Protein AF-A0A3D5D6I4-F1 (afdb_monomer_lite)

Structure (mmCIF, N/CA/C/O backbone):
data_AF-A0A3D5D6I4-F1
#
_entry.id   AF-A0A3D5D6I4-F1
#
loop_
_atom_site.group_PDB
_atom_site.id
_atom_site.type_symbol
_atom_site.label_atom_id
_atom_site.label_alt_id
_atom_site.label_comp_id
_atom_site.label_asym_id
_atom_site.label_entity_id
_atom_site.label_seq_id
_atom_site.pdbx_PDB_ins_code
_atom_site.Cartn_x
_atom_site.Cartn_y
_atom_site.Cartn_z
_atom_site.occupancy
_atom_site.B_iso_or_equiv
_atom_site.auth_seq_id
_atom_site.auth_comp_id
_atom_site.auth_asym_id
_atom_site.auth_atom_id
_atom_site.pdbx_PDB_model_num
ATOM 1 N N . MET A 1 1 ? 35.133 -2.286 -23.189 1.00 42.66 1 MET A N 1
ATOM 2 C CA . MET A 1 1 ? 34.006 -2.599 -22.289 1.00 42.66 1 MET A CA 1
ATOM 3 C C . MET A 1 1 ? 32.805 -2.885 -23.165 1.00 42.66 1 MET A C 1
ATOM 5 O O . MET A 1 1 ? 32.323 -1.965 -23.815 1.00 42.66 1 MET A O 1
ATOM 9 N N . GLU A 1 2 ? 32.392 -4.146 -23.276 1.00 38.31 2 GLU A N 1
ATOM 10 C CA . GLU A 1 2 ? 31.096 -4.468 -23.880 1.00 38.31 2 GLU A CA 1
ATOM 11 C C . GLU A 1 2 ? 30.001 -3.746 -23.090 1.00 38.31 2 GLU A C 1
ATOM 13 O O . GLU A 1 2 ? 30.013 -3.756 -21.858 1.00 38.31 2 GLU A O 1
ATOM 18 N N . LYS A 1 3 ? 29.073 -3.086 -23.789 1.00 42.09 3 LYS A N 1
ATOM 19 C CA . LYS A 1 3 ? 27.831 -2.622 -23.169 1.00 42.09 3 LYS A CA 1
ATOM 20 C C . LYS A 1 3 ? 27.069 -3.874 -22.737 1.00 42.09 3 LYS A C 1
ATOM 22 O O . LYS A 1 3 ? 26.467 -4.526 -23.588 1.00 42.09 3 LYS A O 1
ATOM 27 N N . LYS A 1 4 ? 27.113 -4.220 -21.447 1.00 53.75 4 LYS A N 1
ATOM 28 C CA . LYS A 1 4 ? 26.163 -5.181 -20.876 1.00 53.75 4 LYS A CA 1
ATOM 29 C C . LYS A 1 4 ? 24.757 -4.671 -21.221 1.00 53.75 4 LYS A C 1
ATOM 31 O O . LYS A 1 4 ? 24.483 -3.477 -21.091 1.00 53.75 4 LYS A O 1
ATOM 36 N N . GLY A 1 5 ? 23.925 -5.532 -21.810 1.00 56.03 5 GLY A N 1
ATOM 37 C CA . GLY A 1 5 ? 22.555 -5.171 -22.180 1.00 56.03 5 GLY A CA 1
ATOM 38 C C . GLY A 1 5 ? 21.775 -4.709 -20.948 1.00 56.03 5 GLY A C 1
ATOM 39 O O . GLY A 1 5 ? 22.060 -5.166 -19.847 1.00 56.03 5 GLY A O 1
ATOM 40 N N . GLY A 1 6 ? 20.817 -3.794 -21.114 1.00 63.62 6 GLY A N 1
ATOM 41 C CA . GLY A 1 6 ? 20.025 -3.306 -19.980 1.00 63.62 6 GLY A CA 1
ATOM 42 C C . GLY A 1 6 ? 19.225 -4.441 -19.334 1.00 63.62 6 GLY A C 1
ATOM 43 O O . GLY A 1 6 ? 18.505 -5.152 -20.035 1.00 63.62 6 GLY A O 1
ATOM 44 N N . PHE A 1 7 ? 19.313 -4.588 -18.010 1.00 77.06 7 PHE A N 1
ATOM 45 C CA . PHE A 1 7 ? 18.563 -5.581 -17.224 1.00 77.06 7 PHE A CA 1
ATOM 46 C C . PHE A 1 7 ? 17.187 -5.050 -16.794 1.00 77.06 7 PHE A C 1
ATOM 48 O O . PHE A 1 7 ? 16.646 -5.404 -15.744 1.00 77.06 7 PHE A O 1
ATOM 55 N N . GLU A 1 8 ? 16.606 -4.180 -17.618 1.00 87.88 8 GLU A N 1
ATOM 56 C CA . GLU A 1 8 ? 15.308 -3.576 -17.364 1.00 87.88 8 GLU A CA 1
ATOM 57 C C . GLU A 1 8 ? 14.203 -4.637 -17.418 1.00 87.88 8 GLU A C 1
ATOM 59 O O . GLU A 1 8 ? 13.959 -5.272 -18.449 1.00 87.88 8 GLU A O 1
ATOM 64 N N . LEU A 1 9 ? 13.480 -4.789 -16.310 1.00 90.19 9 LEU A N 1
ATOM 65 C CA . LEU A 1 9 ? 12.269 -5.596 -16.257 1.00 90.19 9 LEU A CA 1
ATOM 66 C C . LEU A 1 9 ? 11.114 -4.808 -16.877 1.00 90.19 9 LEU A C 1
ATOM 68 O O . LEU A 1 9 ? 10.773 -3.727 -16.405 1.00 90.19 9 LEU A O 1
ATOM 72 N N . LYS A 1 10 ? 10.471 -5.368 -17.907 1.00 94.38 10 LYS A N 1
ATOM 73 C CA . LYS A 1 10 ? 9.375 -4.714 -18.639 1.00 94.38 10 LYS A CA 1
ATOM 74 C C . LYS A 1 10 ? 8.071 -5.493 -18.471 1.00 94.38 10 LYS A C 1
ATOM 76 O O . LYS A 1 10 ? 7.929 -6.555 -19.080 1.00 94.38 10 LYS A O 1
ATOM 81 N N . PRO A 1 11 ? 7.108 -5.012 -17.667 1.00 94.75 11 PRO A N 1
ATOM 82 C CA . PRO A 1 11 ? 5.792 -5.633 -17.581 1.00 94.75 11 PRO A CA 1
ATOM 83 C C . PRO A 1 11 ? 5.003 -5.295 -18.853 1.00 94.75 11 PRO A C 1
ATOM 85 O O . PRO A 1 11 ? 4.392 -4.240 -18.924 1.00 94.75 11 PRO A O 1
ATOM 88 N N . ILE A 1 12 ? 5.065 -6.148 -19.881 1.00 94.19 12 ILE A N 1
ATOM 89 C CA . ILE A 1 12 ? 4.395 -5.898 -21.174 1.00 94.19 12 ILE A CA 1
ATOM 90 C C . ILE A 1 12 ? 2.974 -6.472 -21.159 1.00 94.19 12 ILE A C 1
ATOM 92 O O . ILE A 1 12 ? 2.009 -5.722 -21.223 1.00 94.19 12 ILE A O 1
ATOM 96 N N . ASP A 1 13 ? 2.833 -7.791 -21.009 1.00 94.94 13 ASP A N 1
ATOM 97 C CA . ASP A 1 13 ? 1.524 -8.456 -21.141 1.00 94.94 13 ASP A CA 1
ATOM 98 C C . ASP A 1 13 ? 0.852 -8.762 -19.798 1.00 94.94 13 ASP A C 1
ATOM 100 O O . ASP A 1 13 ? -0.356 -8.983 -19.717 1.00 94.94 13 ASP A O 1
ATOM 104 N N . ARG A 1 14 ? 1.639 -8.817 -18.721 1.00 96.81 14 ARG A N 1
ATOM 105 C CA . ARG A 1 14 ? 1.179 -9.195 -17.381 1.00 96.81 14 ARG A CA 1
ATOM 106 C C . ARG A 1 14 ? 2.004 -8.513 -16.297 1.00 96.81 14 ARG A C 1
ATOM 108 O O . ARG A 1 14 ? 3.151 -8.140 -16.560 1.00 96.81 14 ARG A O 1
ATOM 115 N N . PRO A 1 15 ? 1.473 -8.389 -15.069 1.00 98.12 15 PRO A N 1
ATOM 116 C CA . PRO A 1 15 ? 2.252 -7.870 -13.966 1.00 98.12 15 PRO A CA 1
ATOM 117 C C . PRO A 1 15 ? 3.487 -8.729 -13.670 1.00 98.12 15 PRO A C 1
ATOM 119 O O . PRO A 1 15 ? 3.429 -9.963 -13.716 1.00 98.12 15 PRO A O 1
ATOM 122 N N . ILE A 1 16 ? 4.587 -8.061 -13.330 1.00 97.94 16 ILE A N 1
ATOM 123 C CA . ILE A 1 16 ? 5.812 -8.665 -12.803 1.00 97.94 16 ILE A CA 1
ATOM 124 C C . ILE A 1 16 ? 5.831 -8.445 -11.293 1.00 97.94 16 ILE A C 1
ATOM 126 O O . ILE A 1 16 ? 5.616 -7.329 -10.828 1.00 97.94 16 ILE A O 1
ATOM 130 N N . VAL A 1 17 ? 6.122 -9.500 -10.531 1.00 97.81 17 VAL A N 1
ATOM 131 C CA . VAL A 1 17 ? 6.392 -9.421 -9.090 1.00 97.81 17 VAL A CA 1
ATOM 132 C C . VAL A 1 17 ? 7.848 -9.797 -8.868 1.00 97.81 17 VAL A C 1
ATOM 134 O O . VAL A 1 17 ? 8.238 -10.931 -9.137 1.00 97.81 17 VAL A O 1
ATOM 137 N N . PHE A 1 18 ? 8.646 -8.855 -8.377 1.00 95.62 18 PHE A N 1
ATOM 138 C CA . PHE A 1 18 ? 10.085 -9.020 -8.218 1.00 95.62 18 PHE A CA 1
ATOM 139 C C . PHE A 1 18 ? 10.500 -8.748 -6.772 1.00 95.62 18 PHE A C 1
ATOM 141 O O . PHE A 1 18 ? 10.252 -7.669 -6.235 1.00 95.62 18 PHE A O 1
ATOM 148 N N . ARG A 1 19 ? 11.097 -9.753 -6.122 1.00 94.12 19 ARG A N 1
ATOM 149 C CA . ARG A 1 19 ? 11.646 -9.622 -4.766 1.00 94.12 19 ARG A CA 1
ATOM 150 C C . ARG A 1 19 ? 13.108 -9.219 -4.860 1.00 94.12 19 ARG A C 1
ATOM 152 O O . ARG A 1 19 ? 13.865 -9.892 -5.552 1.00 94.12 19 ARG A O 1
ATOM 159 N N . THR A 1 20 ? 13.489 -8.147 -4.179 1.00 91.00 20 THR A N 1
ATOM 160 C CA . THR A 1 20 ? 14.844 -7.591 -4.265 1.00 91.00 20 THR A CA 1
ATOM 161 C C . THR A 1 20 ? 15.154 -6.695 -3.062 1.00 91.00 20 THR A C 1
ATOM 163 O O . THR A 1 20 ? 14.320 -6.515 -2.173 1.00 91.00 20 THR A O 1
ATOM 166 N N . PHE A 1 21 ? 16.353 -6.122 -3.041 1.00 90.62 21 PHE A N 1
ATOM 167 C CA . PHE A 1 21 ? 16.697 -4.994 -2.182 1.00 90.62 21 PHE A CA 1
ATOM 168 C C . PHE A 1 21 ? 16.444 -3.726 -2.978 1.00 90.62 21 PHE A C 1
ATOM 170 O O . PHE A 1 21 ? 16.945 -3.614 -4.089 1.00 90.62 21 PHE A O 1
ATOM 177 N N . MET A 1 22 ? 15.673 -2.780 -2.452 1.00 90.12 22 MET A N 1
ATOM 178 C CA . MET A 1 22 ? 15.259 -1.603 -3.213 1.00 90.12 22 MET A CA 1
ATOM 179 C C . MET A 1 22 ? 15.408 -0.331 -2.388 1.00 90.12 22 MET A C 1
ATOM 181 O O . MET A 1 22 ? 14.978 -0.256 -1.233 1.00 90.12 22 MET A O 1
ATOM 185 N N . GLU A 1 23 ? 15.976 0.700 -3.006 1.00 88.62 23 GLU A N 1
ATOM 186 C CA . GLU A 1 23 ? 16.081 2.010 -2.376 1.00 88.62 23 GLU A CA 1
ATOM 187 C C . GLU A 1 23 ? 14.673 2.559 -2.099 1.00 88.62 23 GLU A C 1
ATOM 189 O O . GLU A 1 23 ? 13.806 2.573 -2.971 1.00 88.62 23 GLU A O 1
ATOM 194 N N . GLY A 1 24 ? 14.419 2.971 -0.855 1.00 90.25 24 GLY A N 1
ATOM 195 C CA . GLY A 1 24 ? 13.104 3.448 -0.418 1.00 90.25 24 GLY A CA 1
ATOM 196 C C . GLY A 1 24 ? 12.066 2.360 -0.106 1.00 90.25 24 GLY A C 1
ATOM 197 O O . GLY A 1 24 ? 10.993 2.713 0.372 1.00 90.25 24 GLY A O 1
ATOM 198 N N . ALA A 1 25 ? 12.368 1.071 -0.313 1.00 93.44 25 ALA A N 1
ATOM 199 C CA . ALA A 1 25 ? 11.502 -0.050 0.090 1.00 93.44 25 ALA A CA 1
ATOM 200 C C . ALA A 1 25 ? 12.219 -1.162 0.889 1.00 93.44 25 ALA A C 1
ATOM 202 O O . ALA A 1 25 ? 11.580 -2.132 1.287 1.00 93.44 25 ALA A O 1
ATOM 203 N N . GLY A 1 26 ? 13.521 -1.013 1.153 1.00 92.38 26 GLY A N 1
ATOM 204 C CA . GLY A 1 26 ? 14.280 -1.864 2.072 1.00 92.38 26 GLY A CA 1
ATOM 205 C C . GLY A 1 26 ? 14.821 -3.154 1.447 1.00 92.38 26 GLY A C 1
ATOM 206 O O . GLY A 1 26 ? 14.780 -3.362 0.234 1.00 92.38 26 GLY A O 1
ATOM 207 N N . THR A 1 27 ? 15.363 -4.031 2.292 1.00 93.31 27 THR A N 1
ATOM 208 C CA . THR A 1 27 ? 15.950 -5.332 1.906 1.00 93.31 27 THR A CA 1
ATOM 209 C C . THR A 1 27 ? 14.907 -6.441 1.737 1.00 93.31 27 THR A C 1
ATOM 211 O O . THR A 1 27 ? 15.220 -7.539 1.287 1.00 93.31 27 THR A O 1
ATOM 214 N N . HIS A 1 28 ? 13.650 -6.162 2.065 1.00 95.00 28 HIS A N 1
ATOM 215 C CA . HIS A 1 28 ? 12.531 -7.092 1.930 1.00 95.00 28 HIS A CA 1
ATOM 216 C C . HIS A 1 28 ? 11.493 -6.560 0.936 1.00 95.00 28 HIS A C 1
ATOM 218 O O . HIS A 1 28 ? 10.286 -6.784 1.094 1.00 95.00 28 HIS A O 1
ATOM 224 N N . ALA A 1 29 ? 11.964 -5.840 -0.085 1.00 96.56 29 ALA A N 1
ATOM 225 C CA . ALA A 1 29 ? 11.111 -5.187 -1.057 1.00 96.56 29 ALA A CA 1
ATOM 226 C C . ALA A 1 29 ? 10.477 -6.192 -2.027 1.00 96.56 29 ALA A C 1
ATOM 228 O O . ALA A 1 29 ? 11.110 -7.123 -2.533 1.00 96.56 29 ALA A O 1
ATOM 229 N N . ILE A 1 30 ? 9.204 -5.955 -2.323 1.00 97.75 30 ILE A N 1
ATOM 230 C CA . ILE A 1 30 ? 8.438 -6.616 -3.372 1.00 97.75 30 ILE A CA 1
ATOM 231 C C . ILE A 1 30 ? 8.002 -5.527 -4.348 1.00 97.75 30 ILE A C 1
ATOM 233 O O . ILE A 1 30 ? 7.047 -4.794 -4.086 1.00 97.75 30 ILE A O 1
ATOM 237 N N . ALA A 1 31 ? 8.714 -5.410 -5.465 1.00 97.62 31 ALA A N 1
ATOM 238 C CA . ALA A 1 31 ? 8.365 -4.509 -6.551 1.00 97.62 31 ALA A CA 1
ATOM 239 C C . ALA A 1 31 ? 7.309 -5.170 -7.447 1.00 97.62 31 ALA A C 1
ATOM 241 O O . ALA A 1 31 ? 7.440 -6.334 -7.835 1.00 97.62 31 ALA A O 1
ATOM 242 N N . ILE A 1 32 ? 6.256 -4.427 -7.774 1.00 98.44 32 ILE A N 1
ATOM 243 C CA . ILE A 1 32 ? 5.142 -4.875 -8.605 1.00 98.44 32 ILE A CA 1
ATOM 244 C C . ILE A 1 32 ? 5.029 -3.930 -9.796 1.00 98.44 32 ILE A C 1
ATOM 246 O O . ILE A 1 32 ? 4.670 -2.758 -9.653 1.00 98.44 32 ILE A O 1
ATOM 250 N N . GLY A 1 33 ? 5.344 -4.460 -10.972 1.00 98.00 33 GLY A N 1
ATOM 251 C CA . GLY A 1 33 ? 5.278 -3.744 -12.235 1.00 98.00 33 GLY A CA 1
ATOM 252 C C . GLY A 1 33 ? 4.016 -4.132 -12.983 1.00 98.00 33 GLY A C 1
ATOM 253 O O . GLY A 1 33 ? 3.821 -5.312 -13.246 1.00 98.00 33 GLY A O 1
ATOM 254 N N . PHE A 1 34 ? 3.165 -3.172 -13.338 1.00 98.19 34 PHE A N 1
ATOM 255 C CA . PHE A 1 34 ? 1.952 -3.406 -14.122 1.00 98.19 34 PHE A CA 1
ATOM 256 C C . PHE A 1 34 ? 2.111 -2.930 -15.576 1.00 98.19 34 PHE A C 1
ATOM 258 O O . PHE A 1 34 ? 2.695 -1.866 -15.785 1.00 98.19 34 PHE A O 1
ATOM 265 N N . PRO A 1 35 ? 1.496 -3.615 -16.562 1.00 97.62 35 PRO A N 1
ATOM 266 C CA . PRO A 1 35 ? 1.461 -3.175 -17.964 1.00 97.62 35 PRO A CA 1
ATOM 267 C C . PRO A 1 35 ? 0.955 -1.757 -18.217 1.00 97.62 35 PRO A C 1
ATOM 269 O O . PRO A 1 35 ? 1.321 -1.123 -19.199 1.00 97.62 35 PRO A O 1
ATOM 272 N N . ALA A 1 36 ? 0.142 -1.227 -17.306 1.00 97.19 36 ALA A N 1
ATOM 273 C CA . ALA A 1 36 ? -0.382 0.130 -17.390 1.00 97.19 36 ALA A CA 1
ATOM 274 C C . ALA A 1 36 ? 0.674 1.236 -17.153 1.00 97.19 36 ALA A C 1
ATOM 276 O O . ALA A 1 36 ? 0.316 2.411 -17.151 1.00 97.19 36 ALA A O 1
ATOM 277 N N . GLY A 1 37 ? 1.946 0.893 -16.901 1.00 96.44 37 GLY A N 1
ATOM 278 C CA . GLY A 1 37 ? 3.021 1.872 -16.676 1.00 96.44 37 GLY A CA 1
ATOM 279 C C . GLY A 1 37 ? 2.923 2.616 -15.339 1.00 96.44 37 GLY A C 1
ATOM 280 O O . GLY A 1 37 ? 3.497 3.691 -15.184 1.00 96.44 37 GLY A O 1
ATOM 281 N N . VAL A 1 38 ? 2.168 2.066 -14.383 1.00 97.50 38 VAL A N 1
ATOM 282 C CA . VAL A 1 38 ? 2.133 2.488 -12.976 1.00 97.50 38 VAL A CA 1
ATOM 283 C C . VAL A 1 38 ? 2.561 1.308 -12.120 1.00 97.50 38 VAL A C 1
ATOM 285 O O . VAL A 1 38 ? 2.194 0.167 -12.403 1.00 97.50 38 VAL A O 1
ATOM 288 N N . HIS A 1 39 ? 3.394 1.551 -11.121 1.00 97.94 39 HIS A N 1
ATOM 289 C CA . HIS A 1 39 ? 4.120 0.522 -10.384 1.00 97.94 39 HIS A CA 1
ATOM 290 C C . HIS A 1 39 ? 4.095 0.821 -8.889 1.00 97.94 39 HIS A C 1
ATOM 292 O O . HIS A 1 39 ? 3.835 1.955 -8.486 1.00 97.94 39 HIS A O 1
ATOM 298 N N . ALA A 1 40 ? 4.347 -0.195 -8.068 1.00 98.19 40 ALA A N 1
ATOM 299 C CA . ALA A 1 40 ? 4.390 -0.045 -6.619 1.00 98.19 40 ALA A CA 1
ATOM 300 C C . ALA A 1 40 ? 5.452 -0.945 -5.986 1.00 98.19 40 ALA A C 1
ATOM 302 O O . ALA A 1 40 ? 5.794 -1.994 -6.528 1.00 98.19 40 ALA A O 1
ATOM 303 N N . ALA A 1 41 ? 5.949 -0.548 -4.818 1.00 98.00 41 ALA A N 1
ATOM 304 C CA . ALA A 1 41 ? 6.845 -1.350 -3.998 1.00 98.00 41 ALA A CA 1
ATOM 305 C C . ALA A 1 41 ? 6.260 -1.520 -2.598 1.00 98.00 41 ALA A C 1
ATOM 307 O O . ALA A 1 41 ? 5.766 -0.564 -1.993 1.00 98.00 41 ALA A O 1
ATOM 308 N N . PHE A 1 42 ? 6.341 -2.745 -2.096 1.00 98.31 42 PHE A N 1
ATOM 309 C CA . PHE A 1 42 ? 5.910 -3.132 -0.761 1.00 98.31 42 PHE A CA 1
ATOM 310 C C . PHE A 1 42 ? 7.113 -3.588 0.060 1.00 98.31 42 PHE A C 1
ATOM 312 O O . PHE A 1 42 ? 7.858 -4.458 -0.387 1.00 98.31 42 PHE A O 1
ATOM 319 N N . ASP A 1 43 ? 7.286 -3.035 1.254 1.00 97.38 43 ASP A N 1
ATOM 320 C CA . ASP A 1 43 ? 8.251 -3.522 2.234 1.00 97.38 43 ASP A CA 1
ATOM 321 C C . ASP A 1 43 ? 7.596 -4.645 3.048 1.00 97.38 43 ASP A C 1
ATOM 323 O O . ASP A 1 43 ? 6.664 -4.415 3.824 1.00 97.38 43 ASP A O 1
ATOM 327 N N . SER A 1 44 ? 8.059 -5.881 2.847 1.00 97.19 44 SER A N 1
ATOM 328 C CA . SER A 1 44 ? 7.502 -7.049 3.538 1.00 97.19 44 SER A CA 1
ATOM 329 C C . SER A 1 44 ? 8.024 -7.274 4.956 1.00 97.19 44 SER A C 1
ATOM 331 O O . SER A 1 44 ? 7.437 -8.081 5.676 1.00 97.19 44 SER A O 1
ATOM 333 N N . GLU A 1 45 ? 9.056 -6.544 5.380 1.00 95.38 45 GLU A N 1
ATOM 334 C CA . GLU A 1 45 ? 9.534 -6.522 6.766 1.00 95.38 45 GLU A CA 1
ATOM 335 C C . GLU A 1 45 ? 8.740 -5.509 7.593 1.00 95.38 45 GLU A C 1
ATOM 337 O O . GLU A 1 45 ? 8.251 -5.835 8.674 1.00 95.38 45 GLU A O 1
ATOM 342 N N . ALA A 1 46 ? 8.537 -4.302 7.057 1.00 94.81 46 ALA A N 1
ATOM 343 C CA . ALA A 1 46 ? 7.686 -3.289 7.678 1.00 94.81 46 ALA A CA 1
ATOM 344 C C . ALA A 1 46 ? 6.181 -3.574 7.504 1.00 94.81 46 ALA A C 1
ATOM 346 O O . ALA A 1 46 ? 5.367 -3.038 8.254 1.00 94.81 46 ALA A O 1
ATOM 347 N N . VAL A 1 47 ? 5.818 -4.418 6.534 1.00 97.00 47 VAL A N 1
ATOM 348 C CA . VAL A 1 47 ? 4.449 -4.797 6.149 1.00 97.00 47 VAL A CA 1
ATOM 349 C C . VAL A 1 47 ? 3.612 -3.587 5.716 1.00 97.00 47 VAL A C 1
ATOM 351 O O . VAL A 1 47 ? 2.510 -3.331 6.216 1.00 97.00 47 VAL A O 1
ATOM 354 N N . GLY A 1 48 ? 4.141 -2.834 4.752 1.00 96.88 48 GLY A N 1
ATOM 355 C CA . GLY A 1 48 ? 3.496 -1.643 4.208 1.00 96.88 48 GLY A CA 1
ATOM 356 C C . GLY A 1 48 ? 3.916 -1.316 2.778 1.00 96.88 48 GLY A C 1
ATOM 357 O O . GLY A 1 48 ? 4.984 -1.706 2.312 1.00 96.88 48 GLY A O 1
ATOM 358 N N . TRP A 1 49 ? 3.049 -0.596 2.064 1.00 97.75 49 TRP A N 1
ATOM 359 C CA . TRP A 1 49 ? 3.415 0.015 0.786 1.00 97.75 49 TRP A CA 1
ATOM 360 C C . TRP A 1 49 ? 4.420 1.133 1.046 1.00 97.75 49 TRP A C 1
ATOM 362 O O . TRP A 1 49 ? 4.211 1.921 1.964 1.00 97.75 49 TRP A O 1
ATOM 372 N N . SER A 1 50 ? 5.473 1.208 0.236 1.00 96.38 50 SER A N 1
ATOM 373 C CA . SER A 1 50 ? 6.577 2.156 0.442 1.00 96.38 50 SER A CA 1
ATOM 374 C C . SER A 1 50 ? 6.677 3.170 -0.688 1.00 96.38 50 SER A C 1
ATOM 376 O O . SER A 1 50 ? 6.862 4.360 -0.439 1.00 96.38 50 SER A O 1
ATOM 378 N N . LEU A 1 51 ? 6.494 2.721 -1.934 1.00 96.94 51 LEU A N 1
ATOM 379 C CA . LEU A 1 51 ? 6.589 3.568 -3.123 1.00 96.94 51 LEU A CA 1
ATOM 380 C C . LEU A 1 51 ? 5.486 3.250 -4.132 1.00 96.94 51 LEU A C 1
ATOM 382 O O . LEU A 1 51 ? 5.060 2.100 -4.247 1.00 96.94 51 LEU A O 1
ATOM 386 N N . ALA A 1 52 ? 5.098 4.250 -4.915 1.00 97.50 52 ALA A N 1
ATOM 387 C CA . ALA A 1 52 ? 4.460 4.067 -6.213 1.00 97.50 52 ALA A CA 1
ATOM 388 C C . ALA A 1 52 ? 5.054 5.041 -7.233 1.00 97.50 52 ALA A C 1
ATOM 390 O O . ALA A 1 52 ? 5.521 6.113 -6.864 1.00 97.50 52 ALA A O 1
ATOM 391 N N . TRP A 1 53 ? 5.103 4.663 -8.506 1.00 97.06 53 TRP A N 1
ATOM 392 C CA . TRP A 1 53 ? 5.713 5.494 -9.550 1.00 97.06 53 TRP A CA 1
ATOM 393 C C . TRP A 1 53 ? 5.140 5.184 -10.930 1.00 97.06 53 TRP A C 1
ATOM 395 O O . TRP A 1 53 ? 4.403 4.208 -11.100 1.00 97.06 53 TRP A O 1
ATOM 405 N N . ARG A 1 54 ? 5.469 6.027 -11.912 1.00 96.50 54 ARG A N 1
ATOM 406 C CA . ARG A 1 54 ? 5.048 5.891 -13.311 1.00 96.50 54 ARG A CA 1
ATOM 407 C C . ARG A 1 54 ? 6.245 5.671 -14.237 1.00 96.50 54 ARG A C 1
ATOM 409 O O . ARG A 1 54 ? 7.383 5.967 -13.880 1.00 96.50 54 ARG A O 1
ATOM 416 N N . GLY A 1 55 ? 5.985 5.180 -15.446 1.00 95.06 55 GLY A N 1
ATOM 417 C CA . GLY A 1 55 ? 6.993 5.026 -16.495 1.00 95.06 55 GLY A CA 1
ATOM 418 C C . GLY A 1 55 ? 7.684 3.667 -16.449 1.00 95.06 55 GLY A C 1
ATOM 419 O O . GLY A 1 55 ? 7.011 2.642 -16.451 1.00 95.06 55 GLY A O 1
ATOM 420 N N . ASN A 1 56 ? 9.017 3.660 -16.459 1.00 94.19 56 ASN A N 1
ATOM 421 C CA . ASN A 1 56 ? 9.796 2.423 -16.483 1.00 94.19 56 ASN A CA 1
ATOM 422 C C . ASN A 1 56 ? 9.776 1.730 -15.113 1.00 94.19 56 ASN A C 1
ATOM 424 O O . ASN A 1 56 ? 9.785 2.381 -14.062 1.00 94.19 56 ASN A O 1
ATOM 428 N N . PHE A 1 57 ? 9.773 0.396 -15.120 1.00 94.62 57 PHE A N 1
ATOM 429 C CA . PHE A 1 57 ? 9.586 -0.387 -13.903 1.00 94.62 57 PHE A CA 1
ATOM 430 C C . PHE A 1 57 ? 10.842 -0.426 -13.032 1.00 94.62 57 PHE A C 1
ATOM 432 O O . PHE A 1 57 ? 10.924 0.319 -12.055 1.00 94.62 57 PHE A O 1
ATOM 439 N N . LEU A 1 58 ? 11.807 -1.286 -13.351 1.00 89.38 58 LEU A N 1
ATOM 440 C CA . LEU A 1 58 ? 12.975 -1.505 -12.502 1.00 89.38 58 LEU A CA 1
ATOM 441 C C . LEU A 1 58 ? 14.150 -2.038 -13.320 1.00 89.38 58 LEU A C 1
ATOM 443 O O . LEU A 1 58 ? 13.948 -2.813 -14.256 1.00 89.38 58 LEU A O 1
ATOM 447 N N . ASP A 1 59 ? 15.361 -1.672 -12.912 1.00 83.44 59 ASP A N 1
ATOM 448 C CA . ASP A 1 59 ? 16.586 -2.330 -13.353 1.00 83.44 59 ASP A CA 1
ATOM 449 C C . ASP A 1 59 ? 16.957 -3.478 -12.400 1.00 83.44 59 ASP A C 1
ATOM 451 O O . ASP A 1 59 ? 17.102 -3.266 -11.192 1.00 83.44 59 ASP A O 1
ATOM 455 N N . ALA A 1 60 ? 17.087 -4.696 -12.931 1.00 74.88 60 ALA A N 1
ATOM 456 C CA . ALA A 1 60 ? 17.478 -5.879 -12.168 1.00 74.88 60 ALA A CA 1
ATOM 457 C C . ALA A 1 60 ? 18.992 -6.166 -12.195 1.00 74.88 60 ALA A C 1
ATOM 459 O O . ALA A 1 60 ? 19.407 -7.188 -11.641 1.00 74.88 60 ALA A O 1
ATOM 460 N N . GLU A 1 61 ? 19.817 -5.290 -12.789 1.00 69.12 61 GLU A N 1
ATOM 461 C CA . GLU A 1 61 ? 21.277 -5.459 -12.916 1.00 69.12 61 GLU A CA 1
ATOM 462 C C . GLU A 1 61 ? 21.932 -5.796 -11.571 1.00 69.12 61 GLU A C 1
ATOM 464 O O . GLU A 1 61 ? 22.764 -6.700 -11.471 1.00 69.12 61 GLU A O 1
ATOM 469 N N . SER A 1 62 ? 21.466 -5.155 -10.496 1.00 59.78 62 SER A N 1
ATOM 470 C CA . SER A 1 62 ? 22.025 -5.327 -9.159 1.00 59.78 62 SER A CA 1
ATOM 471 C C . SER A 1 62 ? 21.906 -6.738 -8.578 1.00 59.78 62 SER A C 1
ATOM 473 O O . SER A 1 62 ? 22.649 -7.079 -7.661 1.00 59.78 62 SER A O 1
ATOM 475 N N . THR A 1 63 ? 20.985 -7.562 -9.089 1.00 56.88 63 THR A N 1
ATOM 476 C CA . THR A 1 63 ? 20.697 -8.895 -8.537 1.00 56.88 63 THR A CA 1
ATOM 477 C C . THR A 1 63 ? 21.527 -10.007 -9.196 1.00 56.88 63 THR A C 1
ATOM 479 O O . THR A 1 63 ? 21.603 -11.102 -8.645 1.00 56.88 63 THR A O 1
ATOM 482 N N . TRP A 1 64 ? 22.163 -9.755 -10.348 1.00 56.34 64 TRP A N 1
ATOM 483 C CA . TRP A 1 64 ? 22.716 -10.827 -11.195 1.00 56.34 64 TRP A CA 1
ATOM 484 C C . TRP A 1 64 ? 24.239 -10.807 -11.381 1.00 56.34 64 TRP A C 1
ATOM 486 O O . TRP A 1 64 ? 24.779 -11.812 -11.838 1.00 56.34 64 TRP A O 1
ATOM 496 N N . ASP A 1 65 ? 24.939 -9.724 -11.023 1.00 50.75 65 ASP A N 1
ATOM 497 C CA . ASP A 1 65 ? 26.315 -9.509 -11.506 1.00 50.75 65 ASP A CA 1
ATOM 498 C C . ASP A 1 65 ? 27.378 -9.228 -10.423 1.00 50.75 65 ASP A C 1
ATOM 500 O O . ASP A 1 65 ? 28.566 -9.295 -10.731 1.00 50.75 65 ASP A O 1
ATOM 504 N N . ASP A 1 66 ? 27.014 -8.981 -9.154 1.00 45.44 66 ASP A N 1
ATOM 505 C CA . ASP A 1 66 ? 28.012 -8.606 -8.136 1.00 45.44 66 ASP A CA 1
ATOM 506 C C . ASP A 1 66 ? 27.793 -9.224 -6.742 1.00 45.44 66 ASP A C 1
ATOM 508 O O . ASP A 1 66 ? 26.665 -9.403 -6.278 1.00 45.44 66 ASP A O 1
ATOM 512 N N . ARG A 1 67 ? 28.897 -9.526 -6.034 1.00 54.31 67 ARG A N 1
ATOM 513 C CA . ARG A 1 67 ? 28.893 -10.091 -4.659 1.00 54.31 67 ARG A CA 1
ATOM 514 C C . ARG A 1 67 ? 28.533 -9.055 -3.587 1.00 54.31 67 ARG A C 1
ATOM 516 O O . ARG A 1 67 ? 28.508 -9.378 -2.400 1.00 54.31 67 ARG A O 1
ATOM 523 N N . PHE A 1 68 ? 28.257 -7.826 -4.011 1.00 52.78 68 PHE A N 1
ATOM 524 C CA . PHE A 1 68 ? 27.725 -6.740 -3.207 1.00 52.78 68 PHE A CA 1
ATOM 525 C C . PHE A 1 68 ? 26.520 -6.162 -3.950 1.00 52.78 68 PHE A C 1
ATOM 527 O O . PHE A 1 68 ? 26.676 -5.233 -4.725 1.00 52.78 68 PHE A O 1
ATOM 534 N N . THR A 1 69 ? 25.334 -6.747 -3.779 1.00 56.88 69 THR A N 1
ATOM 535 C CA . THR A 1 69 ? 24.107 -6.350 -4.493 1.00 56.88 69 THR A CA 1
ATOM 536 C C . THR A 1 69 ? 23.745 -4.894 -4.159 1.00 56.88 69 THR A C 1
ATOM 538 O O . THR A 1 69 ? 23.268 -4.643 -3.045 1.00 56.88 69 THR A O 1
ATOM 541 N N . PRO A 1 70 ? 23.944 -3.909 -5.064 1.00 66.88 70 PRO A N 1
ATOM 542 C CA . PRO A 1 70 ? 23.445 -2.565 -4.810 1.00 66.88 70 PRO A CA 1
ATOM 543 C C . PRO A 1 70 ? 21.913 -2.598 -4.732 1.00 66.88 70 PRO A C 1
ATOM 545 O O . PRO A 1 70 ? 21.256 -3.434 -5.352 1.00 66.88 70 PRO A O 1
ATOM 548 N N . MET A 1 71 ? 21.306 -1.700 -3.959 1.00 76.00 71 MET A N 1
ATOM 549 C CA . MET A 1 71 ? 19.845 -1.626 -3.944 1.00 76.00 71 MET A CA 1
ATOM 550 C C . MET A 1 71 ? 19.336 -1.287 -5.350 1.00 76.00 71 MET A C 1
ATOM 552 O O . MET A 1 71 ? 19.842 -0.366 -5.994 1.00 76.00 71 MET A O 1
ATOM 556 N N . ALA A 1 72 ? 18.347 -2.042 -5.822 1.00 76.81 72 ALA A N 1
ATOM 557 C CA . ALA A 1 72 ? 17.669 -1.795 -7.078 1.00 76.81 72 ALA A CA 1
ATOM 558 C C . ALA A 1 72 ? 17.109 -0.370 -7.086 1.00 76.81 72 ALA A C 1
ATOM 560 O O . ALA A 1 72 ? 16.501 0.090 -6.109 1.00 76.81 72 ALA A O 1
ATOM 561 N N . LYS A 1 73 ? 17.332 0.321 -8.203 1.00 76.31 73 LYS A N 1
ATOM 562 C CA . LYS A 1 73 ? 16.891 1.696 -8.413 1.00 76.31 73 LYS A CA 1
ATOM 563 C C . LYS A 1 73 ? 15.644 1.706 -9.280 1.00 76.31 73 LYS A C 1
ATOM 565 O O . LYS A 1 73 ? 15.547 0.993 -10.278 1.00 76.31 73 LYS A O 1
ATOM 570 N N . LEU A 1 74 ? 14.696 2.548 -8.893 1.00 82.75 74 LEU A N 1
ATOM 571 C CA . LEU A 1 74 ? 13.552 2.889 -9.728 1.00 82.75 74 LEU A CA 1
ATOM 572 C C . LEU A 1 74 ? 14.028 3.623 -10.992 1.00 82.75 74 LEU A C 1
ATOM 574 O O . LEU A 1 74 ? 14.854 4.531 -10.913 1.00 82.75 74 LEU A O 1
ATOM 578 N N . LEU A 1 75 ? 13.515 3.204 -12.151 1.00 81.06 75 LEU A N 1
ATOM 579 C CA . LEU A 1 75 ? 13.822 3.815 -13.454 1.00 81.06 75 LEU A CA 1
ATOM 580 C C . LEU A 1 75 ? 12.771 4.840 -13.892 1.00 81.06 75 LEU A C 1
ATOM 582 O O . LEU A 1 75 ? 12.979 5.582 -14.851 1.00 81.06 75 LEU A O 1
ATOM 586 N N . GLY A 1 76 ? 11.615 4.834 -13.233 1.00 83.50 76 GLY A N 1
ATOM 587 C CA . GLY A 1 76 ? 10.493 5.685 -13.580 1.00 83.50 76 GLY A CA 1
ATOM 588 C C . GLY A 1 76 ? 10.550 7.077 -12.960 1.00 83.50 76 GLY A C 1
ATOM 589 O O . GLY A 1 76 ? 11.513 7.482 -12.310 1.00 83.50 76 GLY A O 1
ATOM 590 N N . ASN A 1 77 ? 9.475 7.818 -13.179 1.00 87.94 77 ASN A N 1
ATOM 591 C CA . ASN A 1 77 ? 9.287 9.188 -12.731 1.00 87.94 77 ASN A CA 1
ATOM 592 C C . ASN A 1 77 ? 8.029 9.301 -11.858 1.00 87.94 77 ASN A C 1
ATOM 594 O O . ASN A 1 77 ? 7.341 8.315 -11.594 1.00 87.94 77 ASN A O 1
ATOM 598 N N . ASP A 1 78 ? 7.763 10.520 -11.384 1.00 90.94 78 ASP A N 1
ATOM 599 C CA . ASP A 1 78 ? 6.576 10.845 -10.588 1.00 90.94 78 ASP A CA 1
ATOM 600 C C . ASP A 1 78 ? 6.402 9.905 -9.381 1.00 90.94 78 ASP A C 1
ATOM 602 O O . ASP A 1 78 ? 5.429 9.163 -9.240 1.00 90.94 78 ASP A O 1
ATOM 606 N N . VAL A 1 79 ? 7.450 9.865 -8.555 1.00 93.31 79 VAL A N 1
ATOM 607 C CA . VAL A 1 79 ? 7.566 8.934 -7.434 1.00 93.31 79 VAL A CA 1
ATOM 608 C C . VAL A 1 79 ? 6.765 9.447 -6.248 1.00 93.31 79 VAL A C 1
ATOM 610 O O . VAL A 1 79 ? 7.092 10.472 -5.647 1.00 93.31 79 VAL A O 1
ATO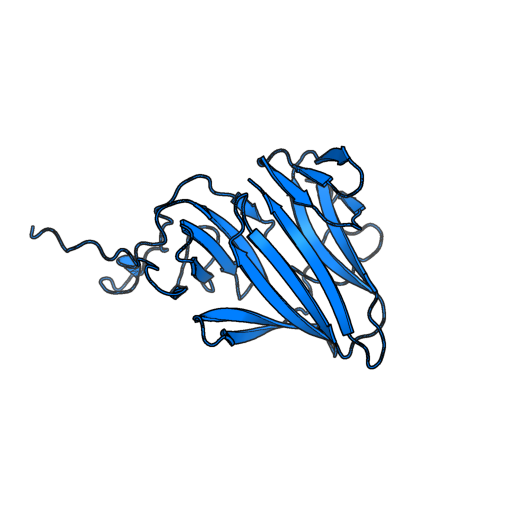M 613 N N . LEU A 1 80 ? 5.768 8.667 -5.864 1.00 94.88 80 LEU A N 1
ATOM 614 C CA . LEU A 1 80 ? 5.030 8.803 -4.628 1.00 94.88 80 LEU A CA 1
ATOM 615 C C . LEU A 1 80 ? 5.688 7.967 -3.524 1.00 94.88 80 LEU A C 1
ATOM 617 O O . LEU A 1 80 ? 5.967 6.782 -3.707 1.00 94.88 80 LEU A O 1
ATOM 621 N N . LYS A 1 81 ? 5.887 8.578 -2.352 1.00 94.19 81 LYS A N 1
ATOM 622 C CA . LYS A 1 81 ? 6.358 7.899 -1.138 1.00 94.19 81 LYS A CA 1
ATOM 623 C C . LYS A 1 81 ? 5.208 7.724 -0.155 1.00 94.19 81 LYS A C 1
ATOM 625 O O . LYS A 1 81 ? 4.515 8.687 0.167 1.00 94.19 81 LYS A O 1
ATOM 630 N N . PHE A 1 82 ? 5.041 6.507 0.341 1.00 94.75 82 PHE A N 1
ATOM 631 C CA . PHE A 1 82 ? 4.108 6.192 1.417 1.00 94.75 82 PHE A CA 1
ATOM 632 C C . PHE A 1 82 ? 4.816 6.263 2.775 1.00 94.75 82 PHE A C 1
ATOM 634 O O . PHE A 1 82 ? 6.044 6.149 2.843 1.00 94.75 82 PHE A O 1
ATOM 641 N N . PRO A 1 83 ? 4.072 6.468 3.876 1.00 91.31 83 PRO A N 1
ATOM 642 C CA . PRO A 1 83 ? 4.672 6.430 5.198 1.00 91.31 83 PRO A CA 1
ATOM 643 C C . PRO A 1 83 ? 5.271 5.044 5.502 1.00 91.31 83 PRO A C 1
ATOM 645 O O . PRO A 1 83 ? 4.577 4.044 5.324 1.00 91.31 83 PRO A O 1
ATOM 648 N N . PRO A 1 84 ? 6.509 4.965 6.025 1.00 89.94 84 PRO A N 1
ATOM 649 C CA . PRO A 1 84 ? 7.119 3.689 6.373 1.00 89.94 84 PRO A CA 1
ATOM 650 C C . PRO A 1 84 ? 6.425 3.050 7.581 1.00 89.94 84 PRO A C 1
ATOM 652 O O . PRO A 1 84 ? 5.914 3.747 8.468 1.00 89.94 84 PRO A O 1
ATOM 655 N N . GLY A 1 85 ? 6.478 1.721 7.649 1.00 91.25 85 GLY A N 1
ATOM 656 C CA . GLY A 1 85 ? 5.904 0.936 8.740 1.00 91.25 85 GLY A CA 1
ATOM 657 C C . GLY A 1 85 ? 4.639 0.168 8.344 1.00 91.25 85 GLY A C 1
ATOM 658 O O . GLY A 1 85 ? 4.251 0.154 7.174 1.00 91.25 85 GLY A O 1
ATOM 659 N N . PRO A 1 86 ? 3.983 -0.471 9.325 1.00 94.81 86 PRO A N 1
ATOM 660 C CA . PRO A 1 86 ? 2.859 -1.358 9.065 1.00 94.81 86 PRO A CA 1
ATOM 661 C C . PRO A 1 86 ? 1.661 -0.580 8.539 1.00 94.81 86 PRO A C 1
ATOM 663 O O . PRO A 1 86 ? 1.292 0.463 9.082 1.00 94.81 86 PRO A O 1
ATOM 666 N N . ALA 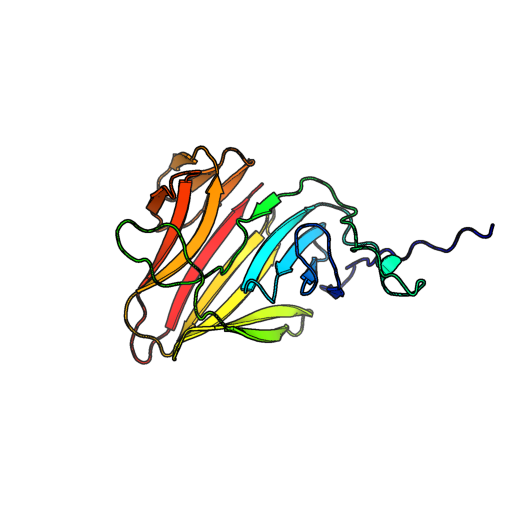A 1 87 ? 1.019 -1.113 7.502 1.00 95.69 87 ALA A N 1
ATOM 667 C CA . ALA A 1 87 ? -0.134 -0.466 6.886 1.00 95.69 87 ALA A CA 1
ATOM 668 C C . ALA A 1 87 ? -1.421 -0.573 7.719 1.00 95.69 87 ALA A C 1
ATOM 670 O O . ALA A 1 87 ? -2.360 0.187 7.486 1.00 95.69 87 ALA A O 1
ATOM 671 N N . VAL A 1 88 ? -1.485 -1.527 8.649 1.00 96.75 88 VAL A N 1
ATOM 672 C CA . VAL A 1 88 ? -2.653 -1.809 9.493 1.00 96.75 88 VAL A CA 1
ATOM 673 C C . VAL A 1 88 ? -2.208 -1.941 10.940 1.00 96.75 88 VAL A C 1
ATOM 675 O O . VAL A 1 88 ? -1.146 -2.499 11.195 1.00 96.75 88 VAL A O 1
ATOM 678 N N . GLY A 1 89 ? -3.022 -1.459 11.875 1.00 94.44 89 GLY A N 1
ATOM 679 C CA . GLY A 1 89 ? -2.747 -1.579 13.302 1.00 94.44 89 GLY A CA 1
ATOM 680 C C . GLY A 1 89 ? -3.930 -1.176 14.175 1.00 94.44 89 GLY A C 1
ATOM 681 O O . GLY A 1 89 ? -4.992 -0.795 13.681 1.00 94.44 89 GLY A O 1
ATOM 682 N N . VAL A 1 90 ? -3.734 -1.268 15.487 1.00 92.31 90 VAL A N 1
ATOM 683 C CA . VAL A 1 90 ? -4.653 -0.723 16.492 1.00 92.31 90 VAL A CA 1
ATOM 684 C C . VAL A 1 90 ? -4.196 0.693 16.830 1.00 92.31 90 VAL A C 1
ATOM 686 O O . VAL A 1 90 ? -3.002 0.935 16.997 1.00 92.31 90 VAL A O 1
ATOM 689 N N . LEU A 1 91 ? -5.138 1.632 16.917 1.00 88.06 91 LEU A N 1
ATOM 690 C CA . LEU A 1 91 ? -4.839 2.997 17.330 1.00 88.06 91 LEU A CA 1
ATOM 691 C C . LEU A 1 91 ? -4.988 3.119 18.848 1.00 88.06 91 LEU A C 1
ATOM 693 O O . LEU A 1 91 ? -6.070 2.888 19.385 1.00 88.06 91 LEU A O 1
ATOM 697 N N . GLU A 1 92 ? -3.914 3.511 19.529 1.00 81.69 92 GLU A N 1
ATOM 698 C CA . GLU A 1 92 ? -3.951 3.873 20.945 1.00 81.69 92 GLU A CA 1
ATOM 699 C C . GLU A 1 92 ? -4.134 5.387 21.093 1.00 81.69 92 GLU A C 1
ATOM 701 O O . GLU A 1 92 ? -3.417 6.178 20.475 1.00 81.69 92 GLU A O 1
ATOM 706 N N . ASN A 1 93 ? -5.094 5.805 21.922 1.00 73.75 93 ASN A N 1
ATOM 707 C CA . ASN A 1 93 ? -5.415 7.221 22.106 1.00 73.75 93 ASN A CA 1
ATOM 708 C C . ASN A 1 93 ? -4.184 8.039 22.519 1.00 73.75 93 ASN A C 1
ATOM 710 O O . ASN A 1 93 ? -3.495 7.716 23.485 1.00 73.75 93 ASN A O 1
ATOM 714 N N . GLY A 1 94 ? -3.944 9.134 21.793 1.00 65.75 94 GLY A N 1
ATOM 715 C CA . GLY A 1 94 ? -2.856 10.071 22.073 1.00 65.75 94 GLY A CA 1
ATOM 716 C C . GLY A 1 94 ? -1.461 9.568 21.693 1.00 65.75 94 GLY A C 1
ATOM 717 O O . GLY A 1 94 ? -0.487 10.259 21.987 1.00 65.75 94 GLY A O 1
ATOM 718 N N . LYS A 1 95 ? -1.338 8.402 21.041 1.00 75.00 95 LYS A N 1
ATOM 719 C CA . LYS A 1 95 ? -0.047 7.884 20.582 1.00 75.00 95 LYS A CA 1
ATOM 720 C C . LYS A 1 95 ? 0.100 7.990 19.057 1.00 75.00 95 LYS A C 1
ATOM 722 O O . LYS A 1 95 ? -0.863 7.740 18.333 1.00 75.00 95 LYS A O 1
ATOM 727 N N . PRO A 1 96 ? 1.306 8.326 18.559 1.00 74.62 96 PRO A N 1
ATOM 728 C CA . PRO A 1 96 ? 1.695 8.127 17.165 1.00 74.62 96 PRO A CA 1
ATOM 729 C C . PRO A 1 96 ? 1.361 6.730 16.647 1.00 74.62 96 PRO A C 1
ATOM 731 O O . PRO A 1 96 ? 1.315 5.783 17.430 1.00 74.62 96 PRO A O 1
ATOM 734 N N . TRP A 1 97 ? 1.244 6.581 15.327 1.00 82.81 97 TRP A N 1
ATOM 735 C CA . TRP A 1 97 ? 1.177 5.263 14.702 1.00 82.81 97 TRP A CA 1
ATOM 736 C C . TRP A 1 97 ? 2.383 4.411 15.094 1.00 82.81 97 TRP A C 1
ATOM 738 O O . TRP A 1 97 ? 3.535 4.811 14.904 1.00 82.81 97 TRP A O 1
ATOM 748 N N . GLN A 1 98 ? 2.111 3.250 15.683 1.00 73.56 98 GLN A N 1
ATOM 749 C CA . GLN A 1 98 ? 3.134 2.397 16.277 1.00 73.56 98 GLN A CA 1
ATOM 750 C C . GLN A 1 98 ? 3.469 1.201 15.389 1.00 73.56 98 GLN A C 1
ATOM 752 O O . GLN A 1 98 ? 2.828 0.939 14.370 1.00 73.56 98 GLN A O 1
ATOM 757 N N . LYS A 1 99 ? 4.484 0.440 15.813 1.00 73.94 99 LYS A N 1
ATOM 758 C CA . LYS A 1 99 ? 4.664 -0.929 15.329 1.00 73.94 99 LYS A CA 1
ATOM 759 C C . LYS A 1 99 ? 3.388 -1.723 15.622 1.00 73.94 99 LYS A C 1
ATOM 761 O O . LYS A 1 99 ? 2.784 -1.572 16.677 1.00 73.94 99 LYS A O 1
ATOM 766 N N . SER A 1 100 ? 2.994 -2.550 14.670 1.00 84.06 100 SER A N 1
ATOM 767 C CA . SER A 1 100 ? 1.835 -3.427 14.750 1.00 84.06 100 SER A CA 1
ATOM 768 C C . SER A 1 100 ? 2.323 -4.866 14.681 1.00 84.06 100 SER A C 1
ATOM 770 O O . SER A 1 100 ? 3.300 -5.143 13.987 1.00 84.06 100 SER A O 1
ATOM 772 N N . ASP A 1 101 ? 1.589 -5.788 15.302 1.00 88.38 101 ASP A N 1
ATOM 773 C CA . ASP A 1 101 ? 1.774 -7.237 15.136 1.00 88.38 101 ASP A CA 1
ATOM 774 C C . ASP A 1 101 ? 1.283 -7.741 13.762 1.00 88.38 101 ASP A C 1
ATOM 776 O O . ASP A 1 101 ? 0.892 -8.901 13.600 1.00 88.38 101 ASP A O 1
ATOM 780 N N . LEU A 1 102 ? 1.252 -6.857 12.760 1.00 96.00 102 LEU A N 1
ATOM 781 C CA . LEU A 1 102 ? 0.874 -7.174 11.398 1.00 96.00 102 LEU A CA 1
ATOM 782 C C . LEU A 1 102 ? 1.947 -8.065 10.776 1.00 96.00 102 LEU A C 1
ATOM 784 O O . LEU A 1 102 ? 3.104 -7.685 10.636 1.00 96.00 102 LEU A O 1
ATOM 788 N N . GLN A 1 103 ? 1.547 -9.265 10.381 1.00 97.38 103 GLN A N 1
ATOM 789 C CA . GLN A 1 103 ? 2.442 -10.275 9.836 1.00 97.38 103 GLN A CA 1
ATOM 790 C C . GLN A 1 103 ? 2.187 -10.444 8.348 1.00 97.38 103 GLN A C 1
ATOM 792 O O . GLN A 1 103 ? 1.071 -10.778 7.942 1.00 97.38 103 GLN A O 1
ATOM 797 N N . PHE A 1 104 ? 3.228 -10.286 7.536 1.00 98.12 104 PHE A N 1
ATOM 798 C CA . PHE A 1 104 ? 3.169 -10.646 6.127 1.00 98.12 104 PHE A CA 1
ATOM 799 C C . PHE A 1 104 ? 3.111 -12.172 5.959 1.00 98.12 104 PHE A C 1
ATOM 801 O O . PHE A 1 104 ? 3.886 -12.914 6.562 1.00 98.12 104 PHE A O 1
ATOM 808 N N . ARG A 1 105 ? 2.177 -12.657 5.136 1.00 98.44 105 ARG A N 1
ATOM 809 C CA . ARG A 1 105 ? 1.930 -14.090 4.888 1.00 98.44 105 ARG A CA 1
ATOM 810 C C . ARG A 1 105 ? 2.191 -14.506 3.439 1.00 98.44 105 ARG A C 1
ATOM 812 O O . ARG A 1 105 ? 1.881 -15.631 3.061 1.00 98.44 105 ARG A O 1
ATOM 819 N N . GLY A 1 106 ? 2.776 -13.621 2.633 1.00 98.38 106 GLY A N 1
ATOM 820 C CA . GLY A 1 106 ? 3.029 -13.851 1.214 1.00 98.38 106 GLY A CA 1
ATOM 821 C C . GLY A 1 106 ? 1.993 -13.178 0.318 1.00 98.38 106 GLY A C 1
ATOM 822 O O . GLY A 1 106 ? 1.336 -12.213 0.701 1.00 98.38 106 GLY A O 1
ATOM 823 N N . TYR A 1 107 ? 1.866 -13.677 -0.906 1.00 98.62 107 TYR A N 1
ATOM 824 C CA . TYR A 1 107 ? 0.922 -13.164 -1.893 1.00 98.62 107 TYR A CA 1
ATOM 825 C C . TYR A 1 107 ? 0.354 -14.299 -2.743 1.00 98.62 107 TYR A C 1
ATOM 827 O O . TYR A 1 107 ? 0.966 -15.357 -2.876 1.00 98.62 107 TYR A O 1
ATOM 835 N N . ARG A 1 108 ? -0.814 -14.066 -3.345 1.00 98.50 108 ARG A N 1
ATOM 836 C CA . ARG A 1 108 ? -1.411 -14.940 -4.366 1.00 98.50 108 ARG A CA 1
ATOM 837 C C . ARG A 1 108 ? -1.490 -14.198 -5.686 1.00 98.50 108 ARG A C 1
ATOM 839 O O . ARG A 1 108 ? -1.823 -13.017 -5.694 1.00 98.50 108 ARG A O 1
ATOM 846 N N . LEU A 1 109 ? -1.216 -14.890 -6.785 1.00 98.31 109 LEU A N 1
ATOM 847 C CA . LEU A 1 109 ? -1.367 -14.341 -8.128 1.00 98.31 109 LEU A CA 1
ATOM 848 C C . LEU A 1 109 ? -2.727 -14.754 -8.690 1.00 98.31 109 LEU A C 1
ATOM 850 O O . LEU A 1 109 ? -3.086 -15.931 -8.656 1.00 98.31 109 LEU A O 1
ATOM 854 N N . ALA A 1 110 ? -3.481 -13.785 -9.201 1.00 97.31 110 ALA A N 1
ATOM 855 C CA . ALA A 1 110 ? -4.645 -14.063 -10.030 1.00 97.31 110 ALA A CA 1
ATOM 856 C C . ALA A 1 110 ? -4.211 -14.602 -11.410 1.00 97.31 110 ALA A C 1
ATOM 858 O O . ALA A 1 110 ? -3.028 -14.594 -11.755 1.00 97.31 110 ALA A O 1
ATOM 859 N N . LYS A 1 111 ? -5.172 -15.075 -12.217 1.00 96.94 111 LYS A N 1
ATOM 860 C CA . LYS A 1 111 ? -4.903 -15.641 -13.555 1.00 96.94 111 LYS A CA 1
ATOM 861 C C . LYS A 1 111 ? -4.187 -14.652 -14.487 1.00 96.94 111 LYS A C 1
ATOM 863 O O . LYS A 1 111 ? -3.355 -15.065 -15.285 1.00 96.94 111 LYS A O 1
ATOM 868 N N . ASP A 1 112 ? -4.497 -13.366 -14.356 1.00 95.56 112 ASP A N 1
ATOM 869 C CA . ASP A 1 112 ? -3.877 -12.257 -15.093 1.00 95.56 112 ASP A CA 1
ATOM 870 C C . ASP A 1 112 ? -2.490 -11.859 -14.546 1.00 95.56 112 ASP A C 1
ATOM 872 O O . ASP A 1 112 ? -1.837 -10.982 -15.097 1.00 95.56 112 ASP A O 1
ATOM 876 N N . GLY A 1 113 ? -2.028 -12.492 -13.464 1.00 97.12 113 GLY A N 1
ATOM 877 C CA . GLY A 1 113 ? -0.775 -12.179 -12.783 1.00 97.12 113 GLY A CA 1
ATOM 878 C C . GLY A 1 113 ? -0.880 -11.093 -11.713 1.00 97.12 113 GLY A C 1
ATOM 879 O O . GLY A 1 113 ? 0.110 -10.861 -11.025 1.00 97.12 113 GLY A O 1
ATOM 880 N N . THR A 1 114 ? -2.040 -10.463 -11.512 1.00 97.88 114 THR A N 1
ATOM 881 C CA . THR A 1 114 ? -2.195 -9.428 -10.484 1.00 97.88 114 THR A CA 1
ATOM 882 C C . THR A 1 114 ? -2.001 -10.022 -9.082 1.00 97.88 114 THR A C 1
ATOM 884 O O . THR A 1 114 ? -2.752 -10.931 -8.702 1.00 97.88 114 THR A O 1
ATOM 887 N N . PRO A 1 115 ? -1.037 -9.530 -8.280 1.00 98.44 115 PRO A N 1
ATOM 888 C CA . PRO A 1 115 ? -0.834 -10.019 -6.926 1.00 98.44 115 PRO A CA 1
ATOM 889 C C . PRO A 1 115 ? -1.889 -9.480 -5.958 1.00 98.44 115 PRO A C 1
ATOM 891 O O . PRO A 1 115 ? -2.314 -8.330 -6.021 1.00 98.44 115 PRO A O 1
ATOM 894 N N . THR A 1 116 ? -2.279 -10.325 -5.012 1.00 98.75 116 THR A N 1
ATOM 895 C CA . THR A 1 116 ? -2.984 -9.942 -3.787 1.00 98.75 116 THR A CA 1
ATOM 896 C C . THR A 1 116 ? -2.091 -10.295 -2.609 1.00 98.75 116 THR A C 1
ATOM 898 O O . THR A 1 116 ? -1.781 -11.475 -2.410 1.00 98.75 116 THR A O 1
ATOM 901 N N . LEU A 1 117 ? -1.663 -9.286 -1.852 1.00 98.81 117 LEU A N 1
ATOM 902 C CA . LEU A 1 117 ? -0.843 -9.467 -0.659 1.00 98.81 117 LEU A CA 1
ATOM 903 C C . LEU A 1 117 ? -1.703 -10.001 0.489 1.00 98.81 117 LEU A C 1
ATOM 905 O O . LEU A 1 117 ? -2.890 -9.683 0.588 1.00 98.81 117 LEU A O 1
ATOM 909 N N . LEU A 1 118 ? -1.108 -10.844 1.329 1.00 98.75 118 LEU A N 1
ATOM 910 C CA . LEU A 1 118 ? -1.775 -11.502 2.445 1.00 98.75 118 LEU A CA 1
ATOM 911 C C . LEU A 1 118 ? -1.127 -11.073 3.757 1.00 98.75 118 LEU A C 1
ATOM 913 O O . LEU A 1 118 ? 0.083 -11.234 3.930 1.00 98.75 118 LEU A O 1
ATOM 917 N N . TYR A 1 119 ? -1.934 -10.585 4.695 1.00 97.00 119 TYR A N 1
ATOM 918 C CA . TYR A 1 119 ? -1.495 -10.221 6.040 1.00 97.00 119 TYR A CA 1
ATOM 919 C C . TYR A 1 119 ? -2.288 -10.976 7.102 1.00 97.00 119 TYR A C 1
ATOM 921 O O . TYR A 1 119 ? -3.363 -11.528 6.846 1.00 97.00 119 TYR A O 1
ATOM 929 N N . ARG A 1 120 ? -1.769 -10.956 8.328 1.00 97.56 120 ARG A N 1
ATOM 930 C CA . ARG A 1 120 ? -2.491 -11.396 9.517 1.00 97.56 120 ARG A CA 1
ATOM 931 C C . ARG A 1 120 ? -2.241 -10.44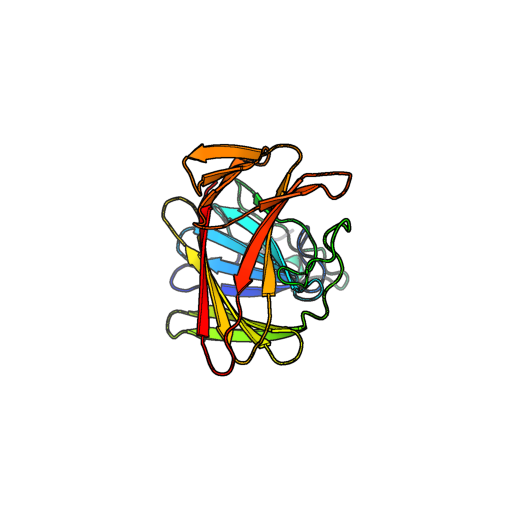0 10.674 1.00 97.56 1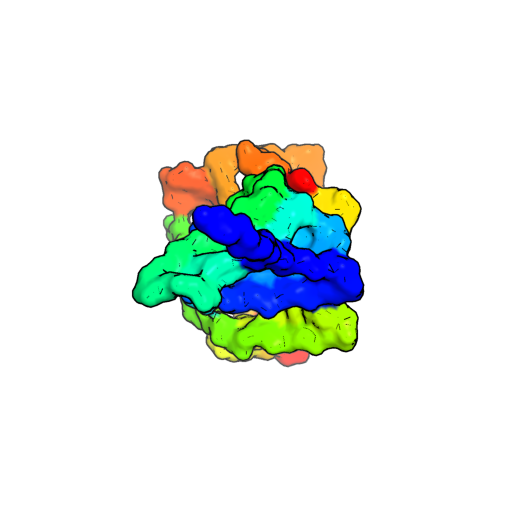20 ARG A C 1
ATOM 933 O O . ARG A 1 120 ? -1.094 -10.109 10.939 1.00 97.56 120 ARG A O 1
ATOM 940 N N . HIS A 1 121 ? -3.302 -10.046 11.368 1.00 96.06 121 HIS A N 1
ATOM 941 C CA . HIS A 1 121 ? -3.227 -9.286 12.615 1.00 96.06 121 HIS A CA 1
ATOM 942 C C . HIS A 1 121 ? -4.036 -10.024 13.686 1.00 96.06 121 HIS A C 1
ATOM 944 O O . HIS A 1 121 ? -5.268 -10.019 13.662 1.00 96.06 121 HIS A O 1
ATOM 950 N N . GLY A 1 122 ? -3.358 -10.719 14.603 1.00 93.81 122 GLY A N 1
ATOM 951 C CA . GLY A 1 122 ? -4.020 -11.625 15.546 1.00 93.81 122 GLY A CA 1
ATOM 952 C C . GLY A 1 122 ? -4.791 -12.742 14.826 1.00 93.81 122 GLY A C 1
ATOM 953 O O . GLY A 1 122 ? -4.195 -13.598 14.162 1.00 93.81 122 GLY A O 1
ATOM 954 N N . LYS A 1 123 ? -6.123 -12.751 14.961 1.00 92.88 123 LYS A N 1
ATOM 955 C CA . LYS A 1 123 ? -7.021 -13.682 14.248 1.00 92.88 123 LYS A CA 1
ATOM 956 C C . LYS A 1 123 ? -7.477 -13.156 12.883 1.00 92.88 123 LYS A C 1
ATOM 958 O O . LYS A 1 123 ? -7.780 -13.969 12.016 1.00 92.88 123 LYS A O 1
ATOM 963 N N . THR A 1 124 ? -7.433 -11.840 12.676 1.00 96.75 124 THR A N 1
ATOM 964 C CA . THR A 1 124 ? -7.919 -11.194 11.458 1.00 96.75 124 THR A CA 1
ATOM 965 C C . THR A 1 124 ? -7.035 -11.546 10.267 1.00 96.75 124 THR A C 1
ATOM 967 O O . THR A 1 124 ? -5.834 -11.247 10.259 1.00 96.75 124 THR A O 1
ATOM 970 N N . THR A 1 125 ? -7.638 -12.141 9.241 1.00 97.56 125 THR A N 1
ATOM 971 C CA . THR A 1 125 ? -7.017 -12.328 7.927 1.00 97.56 125 THR A CA 1
ATOM 972 C C . THR A 1 125 ? -7.258 -11.088 7.084 1.00 97.56 125 THR A C 1
ATOM 974 O O . THR A 1 125 ? -8.370 -10.560 7.055 1.00 97.56 125 THR A O 1
ATOM 977 N N . ILE A 1 126 ? -6.216 -10.616 6.399 1.00 98.62 126 ILE A N 1
ATOM 978 C CA . ILE A 1 126 ? -6.298 -9.415 5.570 1.00 98.62 126 ILE A CA 1
ATOM 979 C C . ILE A 1 126 ? -5.759 -9.729 4.180 1.00 98.62 126 ILE A C 1
ATOM 981 O O . ILE A 1 126 ? -4.693 -10.327 4.034 1.00 98.62 126 ILE A O 1
ATOM 985 N N . THR A 1 127 ? -6.489 -9.306 3.155 1.00 98.75 127 THR A N 1
ATOM 986 C CA . THR A 1 127 ? -5.986 -9.265 1.779 1.00 98.75 127 THR A CA 1
ATOM 987 C C . THR A 1 127 ? -5.871 -7.823 1.321 1.00 98.75 127 THR A C 1
ATOM 989 O O . THR A 1 127 ? -6.684 -6.994 1.722 1.00 98.75 127 THR A O 1
ATOM 992 N N . ASP A 1 128 ? -4.869 -7.517 0.504 1.00 98.69 128 ASP A N 1
ATOM 993 C CA . ASP A 1 128 ? -4.606 -6.165 0.012 1.00 98.69 128 ASP A CA 1
ATOM 994 C C . ASP A 1 128 ? -4.161 -6.231 -1.448 1.00 98.69 128 ASP A C 1
ATOM 996 O O . ASP A 1 128 ? -3.144 -6.843 -1.790 1.00 98.69 128 ASP A O 1
ATOM 1000 N N . LYS A 1 129 ? -4.979 -5.656 -2.326 1.00 98.62 129 LYS A N 1
ATOM 1001 C CA . LYS A 1 129 ? -4.779 -5.670 -3.771 1.00 98.62 129 LYS A CA 1
ATOM 1002 C C . LYS A 1 129 ? -4.662 -4.238 -4.276 1.00 98.62 129 LYS A C 1
ATOM 1004 O O . LYS A 1 129 ? -5.559 -3.432 -4.034 1.00 98.62 129 LYS A O 1
ATOM 1009 N N . LEU A 1 130 ? -3.603 -3.962 -5.034 1.00 98.31 130 LEU A N 1
ATOM 1010 C CA . LEU A 1 130 ? -3.493 -2.763 -5.861 1.00 98.31 130 LEU A CA 1
ATOM 1011 C C . LEU A 1 130 ? -3.823 -3.100 -7.315 1.00 98.31 130 LEU A C 1
ATOM 1013 O O . LEU A 1 130 ? -3.358 -4.109 -7.847 1.00 98.31 130 LEU A O 1
ATOM 1017 N N . THR A 1 131 ? -4.609 -2.242 -7.956 1.00 98.25 131 THR A N 1
ATOM 1018 C CA . THR A 1 131 ? -4.907 -2.301 -9.390 1.00 98.25 131 THR A CA 1
ATOM 1019 C C . THR A 1 131 ? -4.674 -0.934 -10.034 1.00 98.25 131 THR A C 1
ATOM 1021 O O . THR A 1 131 ? -5.116 0.068 -9.470 1.00 98.25 131 THR A O 1
ATOM 1024 N N . PRO A 1 132 ? -4.007 -0.866 -11.199 1.00 97.81 132 PRO A N 1
ATOM 1025 C CA . PRO A 1 132 ? -3.889 0.360 -11.982 1.00 97.81 132 PRO A CA 1
ATOM 1026 C C . PRO A 1 132 ? -5.235 0.997 -12.305 1.00 97.81 132 PRO A C 1
ATOM 1028 O O . PRO A 1 132 ? -6.171 0.308 -12.700 1.00 97.81 132 PRO A O 1
ATOM 1031 N N . GLU A 1 133 ? -5.284 2.318 -12.198 1.00 96.50 133 GLU A N 1
ATOM 1032 C CA . GLU A 1 133 ? -6.387 3.168 -12.637 1.00 96.50 133 GLU A CA 1
ATOM 1033 C C . GLU A 1 133 ? -5.830 4.337 -13.455 1.00 96.50 133 GLU A C 1
ATOM 1035 O O . GLU A 1 133 ? -4.655 4.694 -13.345 1.00 96.50 133 GLU A O 1
ATOM 1040 N N . ARG A 1 134 ? -6.682 5.006 -14.242 1.00 92.69 134 ARG A N 1
ATOM 1041 C CA . ARG A 1 134 ? -6.250 6.111 -15.124 1.00 92.69 134 ARG A CA 1
ATOM 1042 C C . ARG A 1 134 ? -5.445 7.193 -14.390 1.00 92.69 134 ARG A C 1
ATOM 1044 O O . ARG A 1 134 ? -4.501 7.738 -14.953 1.00 92.69 134 ARG A O 1
ATOM 1051 N N . LYS A 1 135 ? -5.832 7.521 -13.154 1.00 94.94 135 LYS A N 1
ATOM 1052 C CA . LYS A 1 135 ? -5.218 8.584 -12.340 1.00 94.94 135 LYS A CA 1
ATOM 1053 C C . LYS A 1 135 ? -4.259 8.069 -11.264 1.00 94.94 135 LYS A C 1
ATOM 1055 O O . LYS A 1 135 ? -3.746 8.873 -10.502 1.00 94.94 135 LYS A O 1
ATOM 1060 N N . GLY A 1 136 ? -3.966 6.770 -11.209 1.00 97.06 136 GLY A N 1
ATOM 1061 C CA . GLY A 1 136 ? -3.086 6.205 -10.183 1.00 97.06 136 GLY A CA 1
ATOM 1062 C C . GLY A 1 136 ? -3.404 4.745 -9.890 1.00 97.06 136 GLY A C 1
ATOM 1063 O O . GLY A 1 136 ? -3.333 3.905 -10.784 1.00 97.06 136 GLY A O 1
ATOM 1064 N N . LEU A 1 137 ? -3.732 4.432 -8.639 1.00 98.38 137 LEU A N 1
ATOM 1065 C CA . LEU A 1 137 ? -3.978 3.069 -8.173 1.00 98.38 137 LEU A CA 1
ATOM 1066 C C . LEU A 1 137 ? -5.268 2.993 -7.355 1.00 98.38 137 LEU A C 1
ATOM 1068 O O . LEU A 1 137 ? -5.520 3.834 -6.494 1.00 98.38 137 LEU A O 1
ATOM 1072 N N . LYS A 1 138 ? -6.041 1.928 -7.552 1.00 98.56 138 LYS A N 1
ATOM 1073 C CA . LYS A 1 138 ? -7.098 1.518 -6.628 1.00 98.56 138 LYS A CA 1
ATOM 1074 C C . LYS A 1 138 ? -6.543 0.474 -5.666 1.00 98.56 138 LYS A C 1
ATOM 1076 O O . LYS A 1 138 ? -6.036 -0.563 -6.090 1.00 98.56 138 LYS A O 1
ATOM 1081 N N . ARG A 1 139 ? -6.653 0.744 -4.367 1.00 98.38 139 ARG A N 1
ATOM 1082 C CA . ARG A 1 139 ? -6.336 -0.187 -3.284 1.00 98.38 139 ARG A CA 1
ATOM 1083 C C . ARG A 1 139 ? -7.620 -0.781 -2.742 1.00 98.38 139 ARG A C 1
ATOM 1085 O O . ARG A 1 139 ? -8.537 -0.060 -2.355 1.00 98.38 139 ARG A O 1
ATOM 1092 N N . ARG A 1 140 ? -7.675 -2.104 -2.686 1.00 98.50 140 ARG A N 1
ATOM 1093 C CA . ARG A 1 140 ? -8.813 -2.837 -2.150 1.00 98.50 140 ARG A CA 1
ATOM 1094 C C . ARG A 1 140 ? -8.344 -3.815 -1.091 1.00 98.50 140 ARG A C 1
ATOM 1096 O O . ARG A 1 140 ? -7.618 -4.760 -1.398 1.00 98.50 140 ARG A O 1
ATOM 1103 N N . MET A 1 141 ? -8.799 -3.589 0.135 1.00 98.62 141 MET A N 1
ATOM 1104 C CA . MET A 1 141 ? -8.476 -4.417 1.286 1.00 98.62 141 MET A CA 1
ATOM 1105 C C . MET A 1 141 ? -9.707 -5.173 1.772 1.00 98.62 141 MET A C 1
ATOM 1107 O O . MET A 1 141 ? -10.790 -4.598 1.879 1.00 98.62 141 MET A O 1
ATOM 1111 N N . GLU A 1 142 ? -9.542 -6.451 2.095 1.00 98.44 142 GLU A N 1
ATOM 1112 C CA . GLU A 1 142 ? -10.590 -7.262 2.719 1.00 98.44 142 GLU A CA 1
ATOM 1113 C C . GLU A 1 142 ? -10.114 -7.800 4.058 1.00 98.44 142 GLU A C 1
ATOM 1115 O O . GLU A 1 142 ? -8.995 -8.296 4.149 1.00 98.44 142 GLU A O 1
ATOM 1120 N N . PHE A 1 143 ? -10.988 -7.746 5.058 1.00 98.31 143 PHE A N 1
ATOM 1121 C CA . PHE A 1 143 ? -10.733 -8.179 6.425 1.00 98.31 143 PHE A CA 1
ATOM 1122 C C . PHE A 1 143 ? -11.763 -9.241 6.806 1.00 98.31 143 PHE A C 1
ATOM 1124 O O . PHE A 1 143 ? -12.965 -9.002 6.654 1.00 98.31 143 PHE A O 1
ATOM 1131 N N . THR A 1 144 ? -11.306 -10.391 7.298 1.00 97.56 144 THR A N 1
ATOM 1132 C CA . THR A 1 144 ? -12.158 -11.495 7.769 1.00 97.56 144 THR A CA 1
ATOM 1133 C C . THR A 1 144 ? -11.681 -12.015 9.119 1.00 97.56 144 THR A C 1
ATOM 1135 O O . THR A 1 144 ? -10.526 -11.810 9.495 1.00 97.56 144 THR A O 1
ATOM 1138 N N . ASP A 1 145 ? -12.573 -12.695 9.841 1.00 93.00 145 ASP A N 1
ATOM 1139 C CA . ASP A 1 145 ? -12.256 -13.429 11.078 1.00 93.00 145 ASP A CA 1
ATOM 1140 C C . ASP A 1 145 ? -11.689 -12.545 12.205 1.00 93.00 145 ASP A C 1
ATOM 1142 O O . ASP A 1 145 ? -10.833 -12.961 12.989 1.00 93.00 145 ASP A O 1
ATOM 1146 N N . GLY A 1 146 ? -12.155 -11.296 12.264 1.00 90.06 146 GLY A N 1
ATOM 1147 C CA . GLY A 1 146 ? -11.696 -10.287 13.210 1.00 90.06 146 GLY A CA 1
ATOM 1148 C C . GLY A 1 146 ? -12.830 -9.632 13.995 1.00 90.06 146 GLY A C 1
ATOM 1149 O O . GLY A 1 146 ? -13.992 -9.671 13.594 1.00 90.06 146 GLY A O 1
ATOM 1150 N N . GLU A 1 147 ? -12.473 -8.977 15.097 1.00 92.44 147 GLU A N 1
ATOM 1151 C CA . GLU A 1 147 ? -13.385 -8.253 15.987 1.00 92.44 147 GLU A CA 1
ATOM 1152 C C . GLU A 1 147 ? -12.769 -6.904 16.389 1.00 92.44 147 GLU A C 1
ATOM 1154 O O . GLU A 1 147 ? -11.549 -6.735 16.355 1.00 92.44 147 GLU A O 1
ATOM 1159 N N . GLY A 1 148 ? -13.609 -5.936 16.763 1.00 93.75 148 GLY A N 1
ATOM 1160 C CA . GLY A 1 148 ? -13.167 -4.593 17.146 1.00 93.75 148 GLY A CA 1
ATOM 1161 C C . GLY A 1 148 ? -12.860 -3.686 15.951 1.00 93.75 148 GLY A C 1
ATOM 1162 O O . GLY A 1 148 ? -13.481 -3.795 14.893 1.00 93.75 148 GLY A O 1
ATOM 1163 N N . VAL A 1 149 ? -11.922 -2.755 16.130 1.00 94.88 149 VAL A N 1
ATOM 1164 C CA . VAL A 1 149 ? -11.549 -1.770 15.106 1.00 94.88 149 VAL A CA 1
ATOM 1165 C C . VAL A 1 149 ? -10.068 -1.903 14.793 1.00 94.88 149 VAL A C 1
ATOM 1167 O O . VAL A 1 149 ? -9.225 -1.756 15.678 1.00 94.88 149 VAL A O 1
ATOM 1170 N N . LEU A 1 150 ? -9.758 -2.141 13.522 1.00 95.56 150 LEU A N 1
ATOM 1171 C CA . LEU A 1 150 ? -8.420 -1.912 12.989 1.00 95.56 150 LEU A CA 1
ATOM 1172 C C . LEU A 1 150 ? -8.400 -0.598 12.229 1.00 95.56 150 LEU A C 1
ATOM 1174 O O . LEU A 1 150 ? -9.414 -0.145 11.707 1.00 95.56 150 LEU A O 1
ATOM 1178 N N . TRP A 1 151 ? -7.227 -0.003 12.146 1.00 96.06 151 TRP A N 1
ATOM 1179 C CA . TRP A 1 151 ? -6.987 1.205 11.383 1.00 96.06 151 TRP A CA 1
ATOM 1180 C C . TRP A 1 151 ? -6.079 0.876 10.215 1.00 96.06 151 TRP A C 1
ATOM 1182 O O . TRP A 1 151 ? -5.208 0.015 10.326 1.00 96.06 151 TRP A O 1
ATOM 1192 N N . VAL A 1 152 ? -6.281 1.562 9.098 1.00 96.56 152 VAL A N 1
ATOM 1193 C CA . VAL A 1 152 ? -5.398 1.505 7.937 1.00 96.56 152 VAL A CA 1
ATOM 1194 C C . VAL A 1 152 ? -4.729 2.857 7.790 1.00 96.56 152 VAL A C 1
ATOM 1196 O O . VAL A 1 152 ? -5.409 3.875 7.652 1.00 96.56 152 VAL A O 1
ATOM 1199 N N . ARG A 1 153 ? -3.398 2.867 7.792 1.00 95.44 153 ARG A N 1
ATOM 1200 C CA . ARG A 1 153 ? -2.608 4.061 7.505 1.00 95.44 153 ARG A CA 1
ATOM 1201 C C . ARG A 1 153 ? -2.551 4.264 5.996 1.00 95.44 153 ARG A C 1
ATOM 1203 O O . ARG A 1 153 ? -2.011 3.426 5.273 1.00 95.44 153 ARG A O 1
ATOM 1210 N N . LEU A 1 154 ? -3.162 5.345 5.516 1.00 95.81 154 LEU A N 1
ATOM 1211 C CA . LEU A 1 154 ? -3.323 5.611 4.083 1.00 95.81 154 LEU A CA 1
ATOM 1212 C C . LEU A 1 154 ? -2.262 6.564 3.538 1.00 95.81 154 LEU A C 1
ATOM 1214 O O . LEU A 1 154 ? -1.766 6.356 2.435 1.00 95.81 154 LEU A O 1
ATOM 1218 N N . ALA A 1 155 ? -1.919 7.599 4.301 1.00 95.38 155 ALA A N 1
ATOM 1219 C CA . ALA A 1 155 ? -0.949 8.610 3.901 1.00 95.38 155 ALA A CA 1
ATOM 1220 C C . ALA A 1 155 ? -0.362 9.323 5.122 1.00 95.38 155 ALA A C 1
ATOM 1222 O O . ALA A 1 155 ? -0.936 9.281 6.212 1.00 95.38 155 ALA A O 1
ATOM 1223 N N . ALA A 1 156 ? 0.757 10.014 4.922 1.00 93.56 156 ALA A N 1
ATOM 1224 C CA . ALA A 1 156 ? 1.294 10.974 5.874 1.00 93.56 156 ALA A CA 1
ATOM 1225 C C . ALA A 1 156 ? 1.873 12.185 5.132 1.00 93.56 156 ALA A C 1
ATOM 1227 O O . ALA A 1 156 ? 2.259 12.063 3.968 1.00 93.56 156 ALA A O 1
ATOM 1228 N N . GLY A 1 157 ? 1.892 13.336 5.795 1.00 93.81 157 GLY A N 1
ATOM 1229 C CA . GLY A 1 157 ? 2.394 14.593 5.245 1.00 93.81 157 GLY A CA 1
ATOM 1230 C C . GLY A 1 157 ? 2.292 15.728 6.257 1.00 93.81 157 GLY A C 1
ATOM 1231 O O . GLY A 1 157 ? 1.599 15.602 7.272 1.00 93.81 157 GLY A O 1
ATOM 1232 N N . ASP A 1 158 ? 2.958 16.850 5.993 1.00 94.75 158 ASP A N 1
ATOM 1233 C CA . ASP A 1 158 ? 2.952 17.983 6.923 1.00 94.75 158 ASP A CA 1
ATOM 1234 C C . ASP A 1 158 ? 1.601 18.703 6.896 1.00 94.75 158 ASP A C 1
ATOM 1236 O O . ASP A 1 158 ? 1.177 19.315 7.880 1.00 94.75 158 ASP A O 1
ATOM 1240 N N . ARG A 1 159 ? 0.902 18.639 5.754 1.00 94.25 159 ARG A N 1
ATOM 1241 C CA . ARG A 1 159 ? -0.389 19.301 5.549 1.00 94.25 159 ARG A CA 1
ATOM 1242 C C . ARG A 1 159 ? -1.330 18.456 4.706 1.00 94.25 159 ARG A C 1
ATOM 1244 O O . ARG A 1 159 ? -0.948 17.910 3.677 1.00 94.25 159 ARG A O 1
ATOM 1251 N N . PHE A 1 160 ? -2.599 18.465 5.104 1.00 95.06 160 PHE A N 1
ATOM 1252 C CA . PHE A 1 160 ? -3.700 17.895 4.337 1.00 95.06 160 PHE A CA 1
ATOM 1253 C C . PHE A 1 160 ? -4.687 18.989 3.936 1.00 95.06 160 PHE A C 1
ATOM 1255 O O . PHE A 1 160 ? -5.008 19.878 4.726 1.00 95.06 160 PHE A O 1
ATOM 1262 N N . LYS A 1 161 ? -5.189 18.908 2.707 1.00 92.56 161 LYS A N 1
ATOM 1263 C CA . LYS A 1 161 ? -6.308 19.706 2.205 1.00 92.56 161 LYS A CA 1
ATOM 1264 C C . LYS A 1 161 ? -7.437 18.759 1.838 1.00 92.56 161 LYS A C 1
ATOM 1266 O O . LYS A 1 161 ? -7.200 17.764 1.164 1.00 92.56 161 LYS A O 1
ATOM 1271 N N . SER A 1 162 ? -8.659 19.076 2.242 1.00 88.12 162 SER A N 1
ATOM 1272 C CA . SER A 1 162 ? -9.841 18.366 1.760 1.00 88.12 162 SER A CA 1
ATOM 1273 C C . SER A 1 162 ? -10.612 19.297 0.840 1.00 88.12 162 SER A C 1
ATOM 1275 O O . SER A 1 162 ? -10.998 20.389 1.252 1.00 88.12 162 SER A O 1
ATOM 1277 N N . THR A 1 163 ? -10.747 18.908 -0.426 1.00 75.81 163 THR A N 1
ATOM 1278 C CA . THR A 1 163 ? -11.520 19.674 -1.413 1.00 75.81 163 THR A CA 1
ATOM 1279 C C . THR A 1 163 ? -13.005 19.355 -1.308 1.00 75.81 163 THR A C 1
ATOM 1281 O O . THR A 1 163 ? -13.840 20.233 -1.487 1.00 75.81 163 THR A O 1
ATOM 1284 N N . GLU A 1 164 ? -13.327 18.102 -0.987 1.00 89.62 164 GLU A N 1
ATOM 1285 C CA . GLU A 1 164 ? -14.676 17.557 -0.874 1.00 89.62 164 GLU A CA 1
ATOM 1286 C C . GLU A 1 164 ? -14.679 16.427 0.164 1.00 89.62 164 GLU A C 1
ATOM 1288 O O . GLU A 1 164 ? -13.634 15.843 0.473 1.00 89.62 164 GLU A O 1
ATOM 1293 N N . LYS A 1 165 ? -15.857 16.080 0.699 1.00 89.94 165 LYS A N 1
ATOM 1294 C CA . LYS A 1 165 ? -15.986 15.000 1.686 1.00 89.94 165 LYS A CA 1
ATOM 1295 C C . LYS A 1 165 ? -15.409 13.693 1.129 1.00 89.94 165 LYS A C 1
ATOM 1297 O O . LYS A 1 165 ? -15.884 13.180 0.124 1.00 89.94 165 LYS A O 1
ATOM 1302 N N . GLY A 1 166 ? -14.427 13.134 1.834 1.00 93.44 166 GLY A N 1
ATOM 1303 C CA . GLY A 1 166 ? -13.775 11.877 1.459 1.00 93.44 166 GLY A CA 1
ATOM 1304 C C . GLY A 1 166 ? -12.614 12.024 0.472 1.00 93.44 166 GLY A C 1
ATOM 1305 O O . GLY A 1 166 ? -11.991 11.021 0.140 1.00 93.44 166 GLY A O 1
ATOM 1306 N N . VAL A 1 167 ? -12.281 13.245 0.045 1.00 96.81 167 VAL A N 1
ATOM 1307 C CA . VAL A 1 167 ? -11.113 13.543 -0.793 1.00 96.81 167 VAL A CA 1
ATOM 1308 C C . VAL A 1 167 ? -10.071 14.280 0.045 1.00 96.81 167 VAL A C 1
ATOM 1310 O O . VAL A 1 167 ? -10.358 15.333 0.619 1.00 96.81 167 VAL A O 1
ATOM 1313 N N . TRP A 1 168 ? -8.859 13.729 0.112 1.00 96.94 168 TRP A N 1
ATOM 1314 C CA . TRP A 1 168 ? -7.772 14.214 0.963 1.00 96.94 168 TRP A CA 1
ATOM 1315 C C . TRP A 1 168 ? -6.480 14.359 0.157 1.00 96.94 168 TRP A C 1
ATOM 1317 O O . TRP A 1 168 ? -5.844 13.366 -0.182 1.00 96.94 168 TRP A O 1
ATOM 1327 N N . GLY A 1 169 ? -6.081 15.591 -0.143 1.00 96.38 169 GLY A N 1
ATOM 1328 C CA . GLY A 1 169 ? -4.809 15.915 -0.786 1.00 96.38 169 GLY A CA 1
ATOM 1329 C C . GLY A 1 169 ? -3.700 16.173 0.232 1.00 96.38 169 GLY A C 1
ATOM 1330 O O . GLY A 1 169 ? -3.912 16.911 1.196 1.00 96.38 169 GLY A O 1
ATOM 1331 N N . THR A 1 170 ? -2.518 15.608 0.006 1.00 94.94 170 THR A N 1
ATOM 1332 C CA . THR A 1 170 ? -1.297 15.855 0.782 1.00 94.94 170 THR A CA 1
ATOM 1333 C C . THR A 1 170 ? -0.414 16.907 0.112 1.00 94.94 170 THR A C 1
ATOM 1335 O O . THR A 1 170 ? -0.532 17.219 -1.075 1.00 94.94 170 THR A O 1
ATOM 1338 N N . ASP A 1 171 ? 0.546 17.428 0.864 1.00 91.75 171 ASP A N 1
ATOM 1339 C CA . ASP A 1 171 ? 1.675 18.207 0.357 1.00 91.75 171 ASP A CA 1
ATOM 1340 C C . ASP A 1 171 ? 2.673 17.386 -0.486 1.00 91.75 171 ASP A C 1
ATOM 1342 O O . ASP A 1 171 ? 3.484 17.962 -1.209 1.00 91.75 171 ASP A O 1
ATOM 1346 N N . THR A 1 172 ? 2.559 16.053 -0.481 1.00 87.44 172 THR A N 1
ATOM 1347 C CA . THR A 1 172 ? 3.326 15.124 -1.331 1.00 87.44 172 THR A CA 1
ATOM 1348 C C . THR A 1 172 ? 2.663 14.831 -2.685 1.00 87.44 172 THR A C 1
ATOM 1350 O O . THR A 1 172 ? 3.079 13.904 -3.375 1.00 87.44 172 THR A O 1
ATOM 1353 N N . LYS A 1 173 ? 1.654 15.626 -3.083 1.00 89.06 173 LYS A N 1
ATOM 1354 C CA . LYS A 1 173 ? 0.816 15.482 -4.298 1.00 89.06 173 LYS A CA 1
ATOM 1355 C C . LYS A 1 173 ? -0.145 14.287 -4.306 1.00 89.06 173 LYS A C 1
ATOM 1357 O O . LYS A 1 173 ? -0.960 14.189 -5.219 1.00 89.06 173 LYS A O 1
ATOM 1362 N N . LEU A 1 174 ? -0.112 13.424 -3.292 1.00 96.31 174 LEU A N 1
ATOM 1363 C CA . LEU A 1 174 ? -1.060 12.323 -3.169 1.00 96.31 174 LEU A CA 1
ATOM 1364 C C . LEU A 1 174 ? -2.455 12.852 -2.859 1.00 96.31 174 LEU A C 1
ATOM 1366 O O . LEU A 1 174 ? -2.667 13.532 -1.861 1.00 96.31 174 LEU A O 1
ATOM 1370 N N . THR A 1 175 ? -3.424 12.463 -3.673 1.00 97.38 175 THR A N 1
ATOM 1371 C CA . THR A 1 175 ? -4.842 12.559 -3.343 1.00 97.38 175 THR A CA 1
ATOM 1372 C C . THR A 1 175 ? -5.365 11.178 -2.971 1.00 97.38 175 THR A C 1
ATOM 1374 O O . THR A 1 175 ? -5.313 10.245 -3.771 1.00 97.38 175 THR A O 1
ATOM 1377 N N . VAL A 1 176 ? -5.874 11.050 -1.748 1.00 97.69 176 VAL A N 1
ATOM 1378 C CA . VAL A 1 176 ? -6.524 9.847 -1.227 1.00 97.69 176 VAL A CA 1
ATOM 1379 C C . VAL A 1 176 ? -8.032 10.050 -1.260 1.00 97.69 176 VAL A C 1
ATOM 1381 O O . VAL A 1 176 ? -8.545 10.986 -0.644 1.00 97.69 176 VAL A O 1
ATOM 1384 N N . ILE A 1 177 ? -8.748 9.156 -1.940 1.00 97.75 177 ILE A N 1
ATOM 1385 C CA . ILE A 1 177 ? -10.214 9.142 -1.956 1.00 97.75 177 ILE A CA 1
ATOM 1386 C C . ILE A 1 177 ? -10.695 7.942 -1.147 1.00 97.75 177 ILE A C 1
ATOM 1388 O O . ILE A 1 177 ? -10.427 6.793 -1.497 1.00 97.75 177 ILE A O 1
ATOM 1392 N N . THR A 1 178 ? -11.381 8.218 -0.042 1.00 96.31 178 THR A N 1
ATOM 1393 C CA . THR A 1 178 ? -11.925 7.220 0.886 1.00 96.31 178 THR A CA 1
ATOM 1394 C C . THR A 1 178 ? -13.156 7.789 1.600 1.00 96.31 178 THR A C 1
ATOM 1396 O O . THR A 1 178 ? -13.131 8.942 2.038 1.00 96.31 178 THR A O 1
ATOM 1399 N N . PRO A 1 179 ? -14.245 7.017 1.770 1.00 89.44 179 PRO A N 1
ATOM 1400 C CA . PRO A 1 179 ? -15.476 7.523 2.382 1.00 89.44 179 PRO A CA 1
ATOM 1401 C C . PRO A 1 179 ? -15.318 7.877 3.868 1.00 89.44 179 PRO A C 1
ATOM 1403 O O . PRO A 1 179 ? -16.081 8.692 4.389 1.00 89.44 179 PRO A O 1
ATOM 1406 N N . ILE A 1 180 ? -14.351 7.261 4.556 1.00 90.62 180 ILE A N 1
ATOM 1407 C CA . ILE A 1 180 ? -14.102 7.460 5.982 1.00 90.62 180 ILE A CA 1
ATOM 1408 C C . ILE A 1 180 ? -12.600 7.535 6.258 1.00 90.62 180 ILE A C 1
ATOM 1410 O O . ILE A 1 180 ? -11.834 6.653 5.869 1.00 90.62 180 ILE A O 1
ATOM 1414 N N . ALA A 1 181 ? -12.183 8.613 6.921 1.00 94.38 181 ALA A N 1
ATOM 1415 C CA . ALA A 1 181 ? -10.829 8.801 7.423 1.00 94.38 181 ALA A CA 1
ATOM 1416 C C . ALA A 1 181 ? -10.798 9.878 8.516 1.00 94.38 181 ALA A C 1
ATOM 1418 O O . ALA A 1 181 ? -11.707 10.705 8.611 1.00 94.38 181 ALA A O 1
ATOM 1419 N N . MET A 1 182 ? -9.732 9.878 9.309 1.00 92.62 182 MET A N 1
ATOM 1420 C CA . MET A 1 182 ? -9.393 10.939 10.252 1.00 92.62 182 MET A CA 1
ATOM 1421 C C . MET A 1 182 ? -7.920 11.316 10.126 1.00 92.62 182 MET A C 1
ATOM 1423 O O . MET A 1 182 ? -7.097 10.504 9.702 1.00 92.62 182 MET A O 1
ATOM 1427 N N . LEU A 1 183 ? -7.597 12.540 10.538 1.00 92.81 183 LEU A N 1
ATOM 1428 C CA . LEU A 1 183 ? -6.220 12.992 10.682 1.00 92.81 183 LEU A CA 1
ATOM 1429 C C . LEU A 1 183 ? -5.753 12.786 12.122 1.00 92.81 183 LEU A C 1
ATOM 1431 O O . LEU A 1 183 ? -6.449 13.155 13.067 1.00 92.81 183 LEU A O 1
ATOM 1435 N N . LEU A 1 184 ? -4.555 12.232 12.272 1.00 90.94 184 LEU A N 1
ATOM 1436 C CA . LEU A 1 184 ? -3.856 12.097 13.543 1.00 90.94 184 LEU A CA 1
ATOM 1437 C C . LEU A 1 184 ? -2.495 12.787 13.443 1.00 90.94 184 LEU A C 1
ATOM 1439 O O . LEU A 1 184 ? -1.745 12.533 12.506 1.00 90.94 184 LEU A O 1
ATOM 1443 N N . SER A 1 185 ? -2.153 13.632 14.415 1.00 88.31 185 SER A N 1
ATOM 1444 C CA . SER A 1 185 ? -0.786 14.149 14.538 1.00 88.31 185 SER A CA 1
ATOM 1445 C C . SER A 1 185 ? 0.072 13.172 15.330 1.00 88.31 185 SER A C 1
ATOM 1447 O O . SER A 1 185 ? -0.317 12.740 16.414 1.00 88.31 185 SER A O 1
ATOM 1449 N N . ASN A 1 186 ? 1.262 12.861 14.818 1.00 79.81 186 ASN A N 1
ATOM 1450 C CA . ASN A 1 186 ? 2.271 12.090 15.547 1.00 79.81 186 ASN A CA 1
ATOM 1451 C C . ASN A 1 186 ? 3.362 12.974 16.190 1.00 79.81 186 ASN 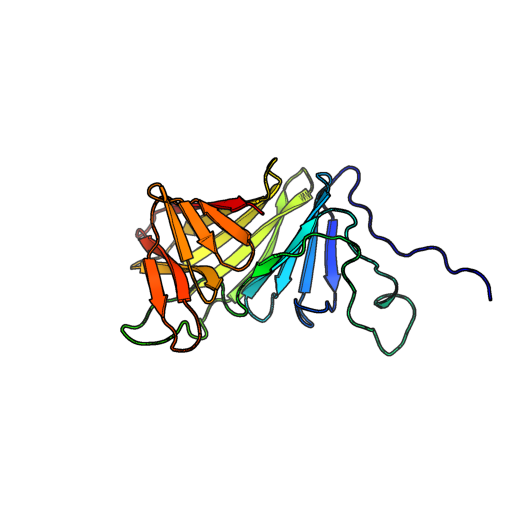A C 1
ATOM 1453 O O . ASN A 1 186 ? 4.405 12.469 16.604 1.00 79.81 186 ASN A O 1
ATOM 1457 N N . GLY A 1 187 ? 3.151 14.295 16.229 1.00 80.94 187 GLY A N 1
ATOM 1458 C CA . GLY A 1 187 ? 4.118 15.287 16.711 1.00 80.94 187 GLY A CA 1
ATOM 1459 C C . GLY A 1 187 ? 5.153 15.740 15.673 1.00 80.94 187 GLY A C 1
ATOM 1460 O O . GLY A 1 187 ? 5.813 16.749 15.897 1.00 80.94 187 GLY A O 1
ATOM 1461 N N . LYS A 1 188 ? 5.282 15.041 14.536 1.00 83.44 188 LYS A N 1
ATOM 1462 C CA . LYS A 1 188 ? 6.141 15.437 13.404 1.00 83.44 188 LYS A CA 1
ATOM 1463 C C . LYS A 1 188 ? 5.335 15.776 12.155 1.00 83.44 188 LYS A C 1
ATOM 1465 O O . LYS A 1 188 ? 5.568 16.807 11.548 1.00 83.44 188 LYS A O 1
ATOM 1470 N N . GLN A 1 189 ? 4.393 14.909 11.801 1.00 90.25 189 GLN A N 1
ATOM 1471 C CA . GLN A 1 189 ? 3.544 15.020 10.620 1.00 90.25 189 GLN A CA 1
ATOM 1472 C C . GLN A 1 189 ? 2.109 14.604 10.954 1.00 90.25 189 GLN A C 1
ATOM 1474 O O . GLN A 1 189 ? 1.839 13.994 11.998 1.00 90.25 189 GLN A O 1
ATOM 1479 N N . LEU A 1 190 ? 1.196 14.916 10.041 1.00 93.00 190 LEU A N 1
ATOM 1480 C CA . LEU A 1 190 ? -0.159 14.391 10.053 1.00 93.00 190 LEU A CA 1
ATOM 1481 C C . LEU A 1 190 ? -0.197 13.035 9.350 1.00 93.00 190 LEU A C 1
ATOM 1483 O O . LEU A 1 190 ? 0.528 12.784 8.387 1.00 93.00 190 LEU A O 1
ATOM 1487 N N . GLU A 1 191 ? -1.082 12.168 9.817 1.00 93.44 191 GLU A N 1
ATOM 1488 C CA . GLU A 1 191 ? -1.348 10.862 9.234 1.00 93.44 191 GLU A CA 1
ATOM 1489 C C . GLU A 1 191 ? -2.836 10.710 8.948 1.00 93.44 191 GLU A C 1
ATOM 1491 O O . GLU A 1 191 ? -3.672 11.006 9.802 1.00 93.44 191 GLU A O 1
ATOM 1496 N N . LEU A 1 192 ? -3.162 10.230 7.751 1.00 95.00 192 LEU A N 1
ATOM 1497 C CA . LEU A 1 192 ? -4.527 9.928 7.346 1.00 95.00 192 LEU A CA 1
ATOM 1498 C C . LEU A 1 192 ? -4.822 8.457 7.632 1.00 95.00 192 LEU A C 1
ATOM 1500 O O . LEU A 1 192 ? -4.234 7.565 7.012 1.00 95.00 192 LEU A O 1
ATOM 1504 N N . LEU A 1 193 ? -5.739 8.216 8.564 1.00 95.44 193 LEU A N 1
ATOM 1505 C CA . LEU A 1 193 ? -6.097 6.886 9.044 1.00 95.44 193 LEU A CA 1
ATOM 1506 C C . LEU A 1 193 ? -7.556 6.575 8.710 1.00 95.44 193 LEU A C 1
ATOM 1508 O O . LEU A 1 193 ? -8.440 7.380 8.999 1.00 95.44 193 LEU A O 1
ATOM 1512 N N . ALA A 1 194 ? -7.823 5.399 8.146 1.00 96.38 194 ALA A N 1
ATOM 1513 C CA . ALA A 1 194 ? -9.179 4.908 7.907 1.00 96.38 194 ALA A CA 1
ATOM 1514 C C . ALA A 1 194 ? -9.551 3.811 8.917 1.00 96.38 194 ALA A C 1
ATOM 1516 O O . ALA A 1 194 ? -8.815 2.826 9.024 1.00 96.38 194 ALA A O 1
ATOM 1517 N N . PRO A 1 195 ? -10.674 3.938 9.646 1.00 96.31 195 PRO A N 1
ATOM 1518 C CA . PRO A 1 195 ? -11.151 2.881 10.524 1.00 96.31 195 PRO A CA 1
ATOM 1519 C C . PRO A 1 195 ? -11.797 1.750 9.720 1.00 96.31 195 PRO A C 1
ATOM 1521 O O . PRO A 1 195 ? -12.536 1.969 8.759 1.00 96.31 195 PRO A O 1
ATOM 1524 N N . VAL A 1 196 ? -11.574 0.526 10.178 1.00 96.75 196 VAL A N 1
ATOM 1525 C CA . VAL A 1 196 ? -12.176 -0.703 9.671 1.00 96.75 196 VAL A CA 1
ATOM 1526 C C . VAL A 1 196 ? -12.842 -1.403 10.846 1.00 96.75 196 VAL A C 1
ATOM 1528 O O . VAL A 1 196 ? -12.190 -2.062 11.657 1.00 96.75 196 VAL A O 1
ATOM 1531 N N . ASN A 1 197 ? -14.163 -1.254 10.932 1.00 95.81 197 ASN A N 1
ATOM 1532 C CA . ASN A 1 197 ? -14.974 -1.953 11.923 1.00 95.81 197 ASN A CA 1
ATOM 1533 C C . ASN A 1 197 ? -15.103 -3.424 11.511 1.00 95.81 197 ASN A C 1
ATOM 1535 O O . ASN A 1 197 ? -15.749 -3.759 10.509 1.00 95.81 197 ASN A O 1
ATOM 1539 N N . LEU A 1 198 ? -14.439 -4.296 12.259 1.00 95.56 198 LEU A N 1
ATOM 1540 C CA . LEU A 1 198 ? -14.424 -5.727 12.012 1.00 95.56 198 LEU A CA 1
ATOM 1541 C C . LEU A 1 198 ? -15.721 -6.360 12.513 1.00 95.56 198 LEU A C 1
ATOM 1543 O O . LEU A 1 198 ? -16.303 -5.937 13.512 1.00 95.56 198 LEU A O 1
ATOM 1547 N N . LYS A 1 199 ? -16.179 -7.380 11.792 1.00 88.06 199 LYS A N 1
ATOM 1548 C CA . LYS A 1 199 ? -17.398 -8.120 12.108 1.00 88.06 199 LYS A CA 1
ATOM 1549 C C . LYS A 1 199 ? -17.024 -9.559 12.433 1.00 88.06 199 LYS A C 1
ATOM 1551 O O . LYS A 1 199 ? -16.413 -10.222 11.593 1.00 88.06 199 LYS A O 1
ATOM 1556 N N . ALA A 1 200 ? -17.458 -10.045 13.595 1.00 84.88 200 ALA A N 1
ATOM 1557 C CA . ALA A 1 200 ? -17.341 -11.457 13.940 1.00 84.88 200 ALA A CA 1
ATOM 1558 C C . ALA A 1 200 ? -17.985 -12.312 12.835 1.00 84.88 200 ALA A C 1
ATOM 1560 O O . ALA A 1 200 ? -19.115 -12.041 12.422 1.00 84.88 200 ALA A O 1
ATOM 1561 N N . ASN A 1 201 ? -17.250 -13.308 12.330 1.00 82.88 201 ASN A N 1
ATOM 1562 C CA . ASN A 1 201 ? -17.667 -14.196 11.232 1.00 82.88 201 ASN A CA 1
ATOM 1563 C C . ASN A 1 201 ? -18.104 -13.469 9.943 1.00 82.88 201 ASN A C 1
ATOM 1565 O O . ASN A 1 201 ? -18.859 -14.011 9.137 1.00 82.88 201 ASN A O 1
ATOM 1569 N N . GLY A 1 202 ? -17.660 -12.225 9.756 1.00 89.69 202 GLY A N 1
ATOM 1570 C CA . GLY A 1 202 ? -18.030 -11.385 8.629 1.00 89.69 202 GLY 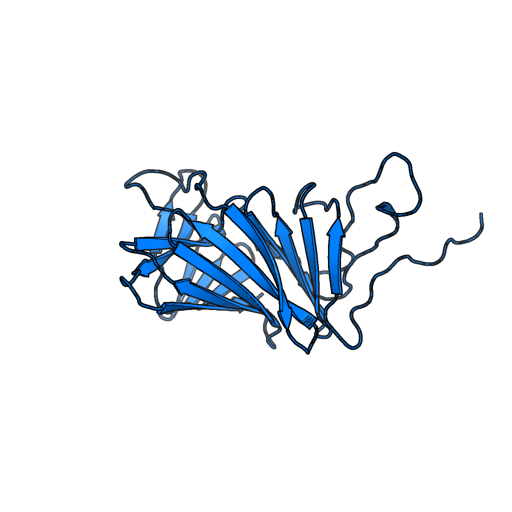A CA 1
ATOM 1571 C C . GLY A 1 202 ? -16.834 -10.951 7.795 1.00 89.69 202 GLY A C 1
ATOM 1572 O O . GLY A 1 202 ? -15.672 -11.207 8.110 1.00 89.69 202 GLY A O 1
ATOM 1573 N N . LYS A 1 203 ? -17.155 -10.246 6.712 1.00 95.81 203 LYS A N 1
ATOM 1574 C CA . LYS A 1 203 ? -16.193 -9.606 5.824 1.00 95.81 203 LYS A CA 1
ATOM 1575 C C . LYS A 1 203 ? -16.412 -8.100 5.841 1.00 95.81 203 LYS A C 1
ATOM 1577 O O . LYS A 1 203 ? -17.528 -7.637 5.594 1.00 95.81 203 LYS A O 1
ATOM 1582 N N . THR A 1 204 ? -15.344 -7.349 6.074 1.00 97.19 204 THR A N 1
ATOM 1583 C CA . THR A 1 204 ? -15.317 -5.892 5.905 1.00 97.19 204 THR A CA 1
ATOM 1584 C C . THR A 1 204 ? -14.382 -5.551 4.748 1.00 97.19 204 THR A C 1
ATOM 1586 O O . THR A 1 204 ? -13.325 -6.162 4.601 1.00 97.19 204 THR A O 1
ATOM 1589 N N . VAL A 1 205 ? -14.779 -4.603 3.898 1.00 97.44 205 VAL A N 1
ATOM 1590 C CA . VAL A 1 205 ? -13.994 -4.161 2.737 1.00 97.44 205 VAL A CA 1
ATOM 1591 C C . VAL A 1 205 ? -13.703 -2.673 2.873 1.00 97.44 205 VAL A C 1
ATOM 1593 O O . VAL A 1 205 ? -14.606 -1.898 3.182 1.00 97.44 205 VAL A O 1
ATOM 1596 N N . LEU A 1 206 ? -12.453 -2.293 2.619 1.00 97.88 206 LEU A N 1
ATOM 1597 C CA . LEU A 1 206 ? -12.027 -0.908 2.455 1.00 97.88 206 LEU A CA 1
ATOM 1598 C C . LEU A 1 206 ? -11.529 -0.725 1.018 1.00 97.88 206 LEU A C 1
ATOM 1600 O O . LEU A 1 206 ? -10.617 -1.431 0.581 1.00 97.88 206 LEU A O 1
ATOM 1604 N N . GLU A 1 207 ? -12.120 0.220 0.293 1.00 98.00 207 GLU A N 1
ATOM 1605 C CA . GLU A 1 207 ? -11.651 0.646 -1.027 1.00 98.00 207 GLU A CA 1
ATOM 1606 C C . GLU A 1 207 ? -11.133 2.079 -0.944 1.00 98.00 207 GLU A C 1
ATOM 1608 O O . GLU A 1 207 ? -11.770 2.939 -0.335 1.00 98.00 207 GLU A O 1
ATOM 1613 N N . VAL A 1 208 ? -9.964 2.310 -1.537 1.00 98.12 208 VAL A N 1
ATOM 1614 C CA . VAL A 1 208 ? -9.277 3.602 -1.543 1.00 98.12 208 VAL A CA 1
ATOM 1615 C C . VAL A 1 208 ? -8.733 3.859 -2.939 1.00 98.12 208 VAL A C 1
ATOM 1617 O O . VAL A 1 208 ? -8.100 2.978 -3.522 1.00 98.12 208 VAL A O 1
ATOM 1620 N N . GLU A 1 209 ? -8.931 5.063 -3.464 1.00 98.19 209 GLU A N 1
ATOM 1621 C CA . GLU A 1 209 ? -8.206 5.513 -4.655 1.00 98.19 209 GLU A CA 1
ATOM 1622 C C . GLU A 1 209 ? -7.011 6.370 -4.245 1.00 98.19 209 GLU A C 1
ATOM 1624 O O . GLU A 1 209 ? -7.116 7.240 -3.379 1.00 98.19 209 GLU A O 1
ATOM 1629 N N . LEU A 1 210 ? -5.875 6.110 -4.880 1.00 97.88 210 LEU A N 1
ATOM 1630 C CA . LEU A 1 210 ? -4.616 6.816 -4.703 1.00 97.88 210 LEU A CA 1
ATOM 1631 C C . LEU A 1 210 ? -4.290 7.481 -6.037 1.00 97.88 210 LEU A C 1
ATOM 1633 O O . LEU A 1 210 ? -4.017 6.788 -7.019 1.00 97.88 210 LEU A O 1
ATOM 1637 N N . GLN A 1 211 ? -4.353 8.808 -6.085 1.00 97.12 211 GLN A N 1
ATOM 1638 C CA . GLN A 1 211 ? -4.124 9.586 -7.301 1.00 97.12 211 GLN A CA 1
ATOM 1639 C C . GLN A 1 211 ? -2.924 10.516 -7.114 1.00 97.12 211 GLN A C 1
ATOM 1641 O O . GLN A 1 211 ? -2.817 11.164 -6.072 1.00 97.12 211 GLN A O 1
ATOM 1646 N N . TRP A 1 212 ? -2.036 10.570 -8.105 1.00 95.00 212 TRP A N 1
ATOM 1647 C CA . TRP A 1 212 ? -0.922 11.519 -8.183 1.00 95.00 212 TRP A CA 1
ATOM 1648 C C . TRP A 1 212 ? -0.501 11.727 -9.639 1.00 95.00 212 TRP A C 1
ATOM 1650 O O . TRP A 1 212 ? -0.665 10.773 -10.448 1.00 95.00 212 TRP A O 1
#

Radius of gyration: 17.52 Å; chains: 1; bounding box: 52×35×46 Å

Sequence (212 aa):
MEKKGGFELKPIDRPIVFRTFMEGAGTHAIAIGFPAGVHAAFDSEAVGWSLAWRGNFLDAESTWDDRFTPMAKLLGNDVLKFPPGPAVGVLENGKPWQKSDLQFRGYRLAKDGTPTLLYRHGKTTITDKLTPERKGLKRRMEFTDGEGVLWVRLAAGDRFKSTEKGVWGTDTKLTVITPIAMLLSNGKQLELLAPVNLKANGKTVLEVELQW

Foldseek 3Di:
DPPDPFQFDAQAQFKDWDAAAADQQGGGKTKIDGNVQKIWIHNQVLQGTFKIFGHTGWTPPQVPDDPRRDHIYGPGDPMDGADTGHQKADDDPPADDDHAPKHWPAWDADPRRFIWTWIDHPQKTKTWGWDDDPFHIKIKMKIFQDAAKMKGWDHKAADWDDPDQQWIAHPSRKIKGFNAWDWDDNPPIIITMGIWGYDHRDMTMTMMDIGD

pLDDT: mean 90.21, std 12.22, range [38.31, 98.81]

Secondary structure (DSSP, 8-state):
---PPP-EE--SSS-EEEEEEETTTEEEEEEEE-TTSEEEEEETTTTEEEEEEES--EE-HHHHS-SS-PPBPB--EEEEEPPSS-SEEPPPTT--------EEEEEEE-TT--EEEEEEETTEEEEEEEEEETTEEEEEEEEES--SEEEEEEEEES-EE-SSTTEEEETTSPEEE-SS-EEEE-SSSEEEEEEEE--TT-EEEEEEEEE-